Protein AF-A0A0E0MDU4-F1 (afdb_monomer)

InterPro domains:
  IPR003653 Ulp1 protease family, C-terminal catalytic domain [PF02902] (78-262)
  IPR003653 Ulp1 protease family, C-terminal catalytic domain [PS50600] (53-236)
  IPR038765 Papain-like cysteine peptidase superfamily [SSF54001] (73-260)

Secondary structure (DSSP, 8-state):
-----------------------------------PPPP-----------------------------HHHHHHHHS--HHHHHHHHHHHHHSS-HHHHTTEEE--TTHHHHHHTSTTHHHHHHHHHHH-GGG-SEEEEEEEETTEEEEEEEE-TT-GGGTTSTTS-EEEEE-SS--S-HHHHHHHHHHHHHHHHHHTT----HHHHHHSEEE----PPPSSSTHHHHHHHHHHHHHH-S--SS--GGGG--HHHHHHHHHHHHHHHHHHHHHHHHHHHHHHHHHHTS-GGGHHHHHHHHHHHHHHHHHHHT----

Organism: Oryza punctata (NCBI:txid4537)

pLDDT: mean 70.42, std 25.52, range [24.59, 97.69]

Foldseek 3Di:
DDDDDDDDDDDDDDDDPDDDDDDDDDDDDDDDDDDDDDDDDDDDDDDDDDDDDDDDDDDDDDPPPCPDPVVVQVLLQDDLVLLVVVLVVLLVPFDPVQNQQEEEDRQCLLVCCLVVVCVPVSLVVLVVRVLLRHQWYWHWYADPSAIKIKIWGNDVVLVQQPDLNHTAIEIEHLAVPDPCVVVVVSVLVVVVSNCVSNVHPDDSVSSVSHYYYYDDAHHDDHSNRSLRSSLLVSLVRPDPPPGSDCPVSHPDPVSSVVSSVVSSVSVVVVVVVVVVVVVVVVVVVVPDDPVCPPVVVVVVVVVVVVVVVVVVDDDD

Sequence (316 aa):
MPPRRRTRSSGGCCDQVTIDLVESDDECKNKRPRRTIKPAARKASQSALPSGLDALNPNRRTLRTASSNRDKKNKDKLDTEIFELYLEDLWKDIDEEKRSAYAYFDSLWFHMYTSGHNKSNVLKWIKAKKVFSRQYVFVPIVIWGHWNLLVLCNFGETDYLGTDKGPRMLLLDSLKTTNPTRLRSNIKRFIADIFKTEEREENEQFINKICLEFPEVPQQNGDECGIYVLYFIYCFLQNKALGEDFSQLFDDPEQWENFRKGVHSFQENRENEINTTVNYWFIFLVAQPEEVFEDCQEFVCHTVHAVKRKMAISPT

Mean predicted aligned error: 17.05 Å

Structure (mmCIF, N/CA/C/O backbone):
data_AF-A0A0E0MDU4-F1
#
_entry.id   AF-A0A0E0MDU4-F1
#
loop_
_atom_site.group_PDB
_atom_site.id
_atom_site.type_symbol
_atom_site.label_atom_id
_atom_site.label_alt_id
_atom_site.label_comp_id
_atom_site.label_asym_id
_atom_site.label_entity_id
_atom_site.label_seq_id
_atom_site.pdbx_PDB_ins_code
_atom_site.Cartn_x
_atom_site.Cartn_y
_atom_site.Cartn_z
_atom_site.occupancy
_atom_site.B_iso_or_equiv
_atom_site.auth_seq_id
_atom_site.auth_comp_id
_atom_site.auth_asym_id
_atom_site.auth_atom_id
_atom_site.pdbx_PDB_model_num
ATOM 1 N N . MET A 1 1 ? -66.195 -20.335 18.045 1.00 27.27 1 MET A N 1
ATOM 2 C CA . MET A 1 1 ? -65.507 -21.411 17.288 1.00 27.27 1 MET A CA 1
ATOM 3 C C . MET A 1 1 ? -64.457 -20.792 16.349 1.00 27.27 1 MET A C 1
ATOM 5 O O . MET A 1 1 ? -64.458 -19.571 16.243 1.00 27.27 1 MET A O 1
ATOM 9 N N . PRO A 1 2 ? -63.492 -21.570 15.817 1.00 40.53 2 PRO A N 1
ATOM 10 C CA . PRO A 1 2 ? -62.161 -21.093 15.380 1.00 40.53 2 PRO A CA 1
ATOM 11 C C . PRO A 1 2 ? -62.096 -20.877 13.832 1.00 40.53 2 PRO A C 1
ATOM 13 O O . PRO A 1 2 ? -63.154 -20.977 13.215 1.00 40.53 2 PRO A O 1
ATOM 16 N N . PRO A 1 3 ? -60.931 -20.633 13.165 1.00 42.88 3 PRO A N 1
ATOM 17 C CA . PRO A 1 3 ? -59.557 -20.647 13.688 1.00 42.88 3 PRO A CA 1
ATOM 18 C C . PRO A 1 3 ? -58.583 -19.522 13.263 1.00 42.88 3 PRO A C 1
ATOM 20 O O . PRO A 1 3 ? -58.656 -18.928 12.191 1.00 42.88 3 PRO A O 1
ATOM 23 N N . ARG A 1 4 ? -57.533 -19.372 14.087 1.00 33.81 4 ARG A N 1
ATOM 24 C CA . ARG A 1 4 ? -56.215 -18.841 13.691 1.00 33.81 4 ARG A CA 1
ATOM 25 C C . ARG A 1 4 ? -55.666 -19.610 12.480 1.00 33.81 4 ARG A C 1
ATOM 27 O O . ARG A 1 4 ? -55.626 -20.840 12.525 1.00 33.81 4 ARG A O 1
ATOM 34 N N . ARG A 1 5 ? -55.086 -18.920 11.493 1.00 33.78 5 ARG A N 1
ATOM 35 C CA . ARG A 1 5 ? -54.204 -19.557 10.500 1.00 33.78 5 ARG A CA 1
ATOM 36 C C . ARG A 1 5 ? -52.741 -19.389 10.922 1.00 33.78 5 ARG A C 1
ATOM 38 O O . ARG A 1 5 ? -52.210 -18.286 10.915 1.00 33.78 5 ARG A O 1
ATOM 45 N N . ARG A 1 6 ? -52.101 -20.496 11.315 1.00 29.09 6 ARG A N 1
ATOM 46 C CA . ARG A 1 6 ? -50.635 -20.607 11.392 1.00 29.09 6 ARG A CA 1
ATOM 47 C C . ARG A 1 6 ? -50.077 -20.672 9.967 1.00 29.09 6 ARG A C 1
ATOM 49 O O . ARG A 1 6 ? -50.599 -21.445 9.166 1.00 29.09 6 ARG A O 1
ATOM 56 N N . THR A 1 7 ? -48.964 -20.001 9.704 1.00 30.19 7 THR A N 1
ATOM 57 C CA . THR A 1 7 ? -47.993 -20.425 8.683 1.00 30.19 7 THR A CA 1
ATOM 58 C C . THR A 1 7 ? -46.729 -20.915 9.388 1.00 30.19 7 THR A C 1
ATOM 60 O O . THR A 1 7 ? -46.387 -20.448 10.475 1.00 30.19 7 THR A O 1
ATOM 63 N N . ARG A 1 8 ? -46.130 -21.982 8.851 1.00 28.14 8 ARG A N 1
ATOM 64 C CA . ARG A 1 8 ? -45.075 -22.765 9.513 1.00 28.14 8 ARG A CA 1
ATOM 65 C C . ARG A 1 8 ? -43.704 -22.145 9.278 1.00 28.14 8 ARG A C 1
ATOM 67 O O . ARG A 1 8 ? -43.443 -21.598 8.213 1.00 28.14 8 ARG A O 1
ATOM 74 N N . SER A 1 9 ? -42.820 -22.347 10.246 1.00 26.92 9 SER A N 1
ATOM 75 C CA . SER A 1 9 ? -41.382 -22.313 10.031 1.00 26.92 9 SER A CA 1
ATOM 76 C C . SER A 1 9 ? -40.933 -23.493 9.158 1.00 26.92 9 SER A C 1
ATOM 78 O O . SER A 1 9 ? -41.239 -24.652 9.438 1.00 26.92 9 SER A O 1
ATOM 80 N N . SER A 1 10 ? -40.162 -23.169 8.128 1.00 30.27 10 SER A N 1
ATOM 81 C CA . SER A 1 10 ? -39.199 -24.030 7.436 1.00 30.27 10 SER A CA 1
ATOM 82 C C . SER A 1 10 ? -38.221 -23.066 6.752 1.00 30.27 10 SER A C 1
ATOM 84 O O . SER A 1 10 ? -38.668 -22.229 5.978 1.00 30.27 10 SER A O 1
ATOM 86 N N . GLY A 1 11 ? -36.921 -23.032 7.029 1.00 24.59 11 GLY A N 1
ATOM 87 C CA . GLY A 1 11 ? -36.098 -24.025 7.714 1.00 24.59 11 GLY A CA 1
ATOM 88 C C . GLY A 1 11 ? -35.183 -24.711 6.709 1.00 24.59 11 GLY A C 1
ATOM 89 O O . GLY A 1 11 ? -35.489 -25.817 6.292 1.00 24.59 11 GLY A O 1
ATOM 90 N N . GLY A 1 12 ? -34.088 -24.026 6.363 1.00 24.92 12 GLY A N 1
ATOM 91 C CA . GLY A 1 12 ? -32.870 -24.594 5.781 1.00 24.92 12 GLY A CA 1
ATOM 92 C C . GLY A 1 12 ? -32.932 -25.133 4.347 1.00 24.92 12 GLY A C 1
ATOM 93 O O . GLY A 1 12 ? -33.488 -26.195 4.097 1.00 24.92 12 GLY A O 1
ATOM 94 N N . CYS A 1 13 ? -32.168 -24.502 3.456 1.00 26.86 13 CYS A N 1
ATOM 95 C CA . CYS A 1 13 ? -31.159 -25.242 2.699 1.00 26.86 13 CYS A CA 1
ATOM 96 C C . CYS A 1 13 ? -30.014 -24.288 2.333 1.00 26.86 13 CYS A C 1
ATOM 98 O O . CYS A 1 13 ? -30.156 -23.448 1.449 1.00 26.86 13 CYS A O 1
ATOM 100 N N . CYS A 1 14 ? -28.906 -24.378 3.069 1.00 29.36 14 CYS A N 1
ATOM 101 C CA . CYS A 1 14 ? -27.609 -23.953 2.551 1.00 29.36 14 CYS A CA 1
ATOM 102 C C . CYS A 1 14 ? -26.991 -25.191 1.908 1.00 29.36 14 CYS A C 1
ATOM 104 O O . CYS A 1 14 ? -26.987 -26.241 2.556 1.00 29.36 14 CYS A O 1
ATOM 106 N N . ASP A 1 15 ? -26.456 -25.072 0.695 1.00 29.58 15 ASP A N 1
ATOM 107 C CA . ASP A 1 15 ? -25.761 -26.179 0.042 1.00 29.58 15 ASP A CA 1
ATOM 108 C C . ASP A 1 15 ? -24.535 -26.594 0.867 1.00 29.58 15 ASP A C 1
ATOM 110 O O . ASP A 1 15 ? -23.513 -25.907 0.914 1.00 29.58 15 ASP A O 1
ATOM 114 N N . GLN A 1 16 ? -24.650 -27.736 1.545 1.00 28.12 16 GLN A N 1
ATOM 115 C CA . GLN A 1 16 ? -23.522 -28.416 2.163 1.00 28.12 16 GLN A CA 1
ATOM 116 C C . GLN A 1 16 ? -22.903 -29.340 1.119 1.00 28.12 16 GLN A C 1
ATOM 118 O O . GLN A 1 16 ? -23.410 -30.431 0.867 1.00 28.12 16 GLN A O 1
ATOM 123 N N . VAL A 1 17 ? -21.779 -28.923 0.538 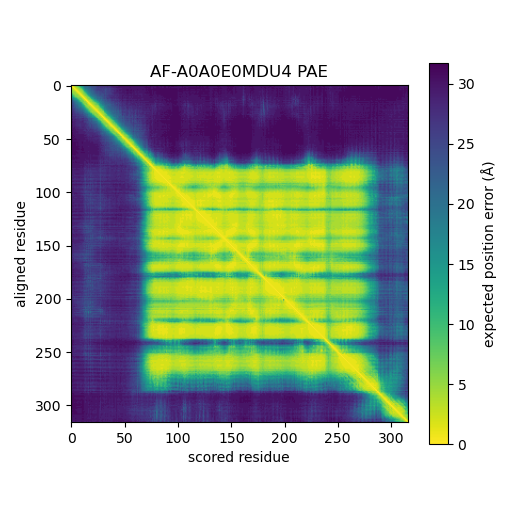1.00 29.03 17 VAL A N 1
ATOM 124 C CA . VAL A 1 17 ? -20.885 -29.862 -0.144 1.00 29.03 17 VAL A CA 1
ATOM 125 C C . VAL A 1 17 ? -20.073 -30.577 0.932 1.00 29.03 17 VAL A C 1
ATOM 127 O O . VAL A 1 17 ? -19.056 -30.071 1.405 1.00 29.03 17 VAL A O 1
ATOM 130 N N . THR A 1 18 ? -20.544 -31.752 1.342 1.00 25.91 18 THR A N 1
ATOM 131 C CA . THR A 1 18 ? -19.727 -32.726 2.072 1.00 25.91 18 THR A CA 1
ATOM 132 C C . THR A 1 18 ? -18.570 -33.168 1.182 1.00 25.91 18 THR A C 1
ATOM 134 O O . THR A 1 18 ? -18.793 -33.733 0.112 1.00 25.91 18 THR A O 1
ATOM 137 N N . ILE A 1 19 ? -17.341 -32.924 1.633 1.00 32.84 19 ILE A N 1
ATOM 138 C CA . ILE A 1 19 ? -16.146 -33.589 1.111 1.00 32.84 19 ILE A CA 1
ATOM 139 C C . ILE A 1 19 ? -15.730 -34.596 2.176 1.00 32.84 19 ILE A C 1
ATOM 141 O O . ILE A 1 19 ? -15.402 -34.207 3.298 1.00 32.84 19 ILE A O 1
ATOM 145 N N . ASP A 1 20 ? -15.798 -35.877 1.827 1.00 26.48 20 ASP A N 1
ATOM 146 C CA . ASP A 1 20 ? -15.465 -36.965 2.738 1.00 26.48 20 ASP A CA 1
ATOM 147 C C . ASP A 1 20 ? -13.981 -36.951 3.119 1.00 26.48 20 ASP A C 1
ATOM 149 O O . ASP A 1 20 ? -13.090 -36.747 2.289 1.00 26.48 20 ASP A O 1
ATOM 153 N N . LEU A 1 21 ? -13.725 -37.209 4.401 1.00 28.41 21 LEU A N 1
ATOM 154 C CA . LEU A 1 21 ? -12.394 -37.499 4.913 1.00 28.41 21 LEU A CA 1
ATOM 155 C C . LEU A 1 21 ? -11.979 -38.894 4.442 1.00 28.41 21 LEU A C 1
ATOM 157 O O . LEU A 1 21 ? -12.596 -39.887 4.823 1.00 28.41 21 LEU A O 1
ATOM 161 N N . VAL A 1 22 ? -10.893 -38.970 3.675 1.00 29.72 22 VAL A N 1
ATOM 162 C CA . VAL A 1 22 ? -10.150 -40.215 3.468 1.00 29.72 22 VAL A CA 1
ATOM 163 C C . VAL A 1 22 ? -8.743 -40.006 4.008 1.00 29.72 22 VAL A C 1
ATOM 165 O O . VAL A 1 22 ? -7.918 -39.333 3.391 1.00 29.72 22 VAL A O 1
ATOM 168 N N . GLU A 1 23 ? -8.485 -40.573 5.184 1.00 27.98 23 GLU A N 1
ATOM 169 C CA . GLU A 1 23 ? -7.125 -40.840 5.639 1.00 27.98 23 GLU A CA 1
ATOM 170 C C . GLU A 1 23 ? -6.537 -41.964 4.780 1.00 27.98 23 GLU A C 1
ATOM 172 O O . GLU A 1 23 ? -7.145 -43.022 4.614 1.00 27.98 23 GLU A O 1
ATOM 177 N N . SER A 1 24 ? -5.337 -41.746 4.251 1.00 30.00 24 SER A N 1
ATOM 178 C CA . SER A 1 24 ? -4.489 -42.819 3.739 1.00 30.00 24 SER A CA 1
ATOM 179 C C . SER A 1 24 ? -3.028 -42.425 3.924 1.00 30.00 24 SER A C 1
ATOM 181 O O . SER A 1 24 ? -2.457 -41.704 3.099 1.00 30.00 24 SER A O 1
ATOM 183 N N . ASP A 1 25 ? -2.435 -42.889 5.020 1.00 29.50 25 ASP A N 1
ATOM 184 C CA . ASP A 1 25 ? -0.986 -43.003 5.122 1.00 29.50 25 ASP A CA 1
ATOM 185 C C . ASP A 1 25 ? -0.491 -43.968 4.040 1.00 29.50 25 ASP A C 1
ATOM 187 O O . ASP A 1 25 ? -1.021 -45.070 3.918 1.00 29.50 25 ASP A O 1
ATOM 191 N N . ASP A 1 26 ? 0.556 -43.595 3.303 1.00 30.94 26 ASP A N 1
ATOM 192 C CA . ASP A 1 26 ? 1.491 -44.598 2.793 1.00 30.94 26 ASP A CA 1
ATOM 193 C C . ASP A 1 26 ? 2.869 -43.991 2.500 1.00 30.94 26 ASP A C 1
ATOM 195 O O . ASP A 1 26 ? 3.053 -43.080 1.685 1.00 30.94 26 ASP A O 1
ATOM 199 N N . GLU A 1 27 ? 3.872 -44.518 3.194 1.00 27.89 27 GLU A N 1
ATOM 200 C CA . GLU A 1 27 ? 5.272 -44.180 2.997 1.00 27.89 27 GLU A CA 1
ATOM 201 C C . GLU A 1 27 ? 5.818 -44.968 1.800 1.00 27.89 27 GLU A C 1
ATOM 203 O O . GLU A 1 27 ? 5.889 -46.195 1.856 1.00 27.89 27 GLU A O 1
ATOM 208 N N . CYS A 1 28 ? 6.342 -44.311 0.754 1.00 26.33 28 CYS A N 1
ATOM 209 C CA . CYS A 1 28 ? 7.267 -45.027 -0.126 1.00 26.33 28 CYS A CA 1
ATOM 210 C C . CYS A 1 28 ? 8.426 -44.202 -0.691 1.00 26.33 28 CYS A C 1
ATOM 212 O O . CYS A 1 28 ? 8.294 -43.109 -1.243 1.00 26.33 28 CYS A O 1
ATOM 214 N N . LYS A 1 29 ? 9.612 -44.794 -0.545 1.00 27.31 29 LYS A N 1
ATOM 215 C CA . LYS A 1 29 ? 10.903 -44.273 -0.984 1.00 27.31 29 LYS A CA 1
ATOM 216 C C . LYS A 1 29 ? 11.160 -44.629 -2.461 1.00 27.31 29 LYS A C 1
ATOM 218 O O . LYS A 1 29 ? 10.665 -45.624 -2.970 1.00 27.31 29 LYS A O 1
ATOM 223 N N . ASN A 1 30 ? 12.153 -43.937 -3.030 1.00 26.70 30 ASN A N 1
ATOM 224 C CA . ASN A 1 30 ? 13.108 -44.414 -4.049 1.00 26.70 30 ASN A CA 1
ATOM 225 C C . ASN A 1 30 ? 12.860 -44.251 -5.576 1.00 26.70 30 ASN A C 1
ATOM 227 O O . ASN A 1 30 ? 12.028 -44.899 -6.193 1.00 26.70 30 ASN A O 1
ATOM 231 N N . LYS A 1 31 ? 13.883 -43.606 -6.173 1.00 28.27 31 LYS A N 1
ATOM 232 C CA . LYS A 1 31 ? 14.600 -43.943 -7.432 1.00 28.27 31 LYS A CA 1
ATOM 233 C C . LYS A 1 31 ? 14.016 -43.494 -8.787 1.00 28.27 31 LYS A C 1
ATOM 235 O O . LYS A 1 31 ? 13.221 -44.162 -9.434 1.00 28.27 31 LYS A O 1
ATOM 240 N N . ARG A 1 32 ? 14.631 -42.418 -9.305 1.00 31.75 32 ARG A N 1
ATOM 241 C CA . ARG A 1 32 ? 14.625 -41.994 -10.720 1.00 31.75 32 ARG A CA 1
ATOM 242 C C . ARG A 1 32 ? 15.215 -43.080 -11.649 1.00 31.75 32 ARG A C 1
ATOM 244 O O . ARG A 1 32 ? 16.316 -43.554 -11.358 1.00 31.75 32 ARG A O 1
ATOM 251 N N . PRO A 1 33 ? 14.624 -43.365 -12.825 1.00 28.91 33 PRO A N 1
ATOM 252 C CA . PRO A 1 33 ? 15.291 -44.113 -13.892 1.00 28.91 33 PRO A CA 1
ATOM 253 C C . PRO A 1 33 ? 16.210 -43.202 -14.724 1.00 28.91 33 PRO A C 1
ATOM 255 O O . PRO A 1 33 ? 15.761 -42.263 -15.381 1.00 28.91 33 PRO A O 1
ATOM 258 N N . ARG A 1 34 ? 17.513 -43.498 -14.743 1.00 26.61 34 ARG A N 1
ATOM 259 C CA . ARG A 1 34 ? 18.505 -42.839 -15.612 1.00 26.61 34 ARG A CA 1
ATOM 260 C C . ARG A 1 34 ? 18.526 -43.545 -16.974 1.00 26.61 34 ARG A C 1
ATOM 262 O O . ARG A 1 34 ? 19.013 -44.669 -17.058 1.00 26.61 34 ARG A O 1
ATOM 269 N N . ARG A 1 35 ? 18.026 -42.912 -18.044 1.00 27.72 35 ARG A N 1
ATOM 270 C CA . ARG A 1 35 ? 18.176 -43.445 -19.414 1.00 27.72 35 ARG A CA 1
ATOM 271 C C . ARG A 1 35 ? 19.596 -43.195 -19.930 1.00 27.72 35 ARG A C 1
ATOM 273 O O . ARG A 1 35 ? 20.007 -42.054 -20.111 1.00 27.72 35 ARG A O 1
ATOM 280 N N . THR A 1 36 ? 20.327 -44.277 -20.174 1.00 27.67 36 THR A N 1
ATOM 281 C CA . THR A 1 36 ? 21.697 -44.263 -20.701 1.00 27.67 36 THR A CA 1
ATOM 282 C C . THR A 1 36 ? 21.668 -44.441 -22.217 1.00 27.67 36 THR A C 1
ATOM 284 O O . THR A 1 36 ? 21.227 -45.482 -22.697 1.00 27.67 36 THR A O 1
ATOM 287 N N . ILE A 1 37 ? 22.171 -43.463 -22.973 1.00 34.84 37 ILE A N 1
ATOM 288 C CA . ILE A 1 37 ? 22.399 -43.590 -24.420 1.00 34.84 37 ILE A CA 1
ATOM 289 C C . ILE A 1 37 ? 23.883 -43.913 -24.637 1.00 34.84 37 ILE A C 1
ATOM 291 O O . ILE A 1 37 ? 24.751 -43.171 -24.181 1.00 34.84 37 ILE A O 1
ATOM 295 N N . LYS A 1 38 ? 24.179 -45.035 -25.305 1.00 32.59 38 LYS A N 1
ATOM 296 C CA . LYS A 1 38 ? 25.538 -45.397 -25.746 1.00 32.59 38 LYS A CA 1
ATOM 297 C C . LYS A 1 38 ? 25.813 -44.806 -27.141 1.00 32.59 38 LYS A C 1
ATOM 299 O O . LYS A 1 38 ? 24.889 -44.783 -27.954 1.00 32.59 38 LYS A O 1
ATOM 304 N N . PRO A 1 39 ? 27.048 -44.375 -27.453 1.00 30.20 39 PRO A N 1
ATOM 305 C CA . PRO A 1 39 ? 27.397 -43.871 -28.779 1.00 30.20 39 PRO A CA 1
ATOM 306 C C . PRO A 1 39 ? 27.649 -45.012 -29.780 1.00 30.20 39 PRO A C 1
ATOM 308 O O . PRO A 1 39 ? 28.200 -46.053 -29.418 1.00 30.20 39 PRO A O 1
ATOM 311 N N . ALA A 1 40 ? 27.297 -44.786 -31.048 1.00 30.12 40 ALA A N 1
ATOM 312 C CA . ALA A 1 40 ? 27.653 -45.640 -32.184 1.00 30.12 40 ALA A CA 1
ATOM 313 C C . ALA A 1 40 ? 28.690 -44.944 -33.091 1.00 30.12 40 ALA A C 1
ATOM 315 O O . ALA A 1 40 ? 28.861 -43.727 -33.039 1.00 30.12 40 ALA A O 1
ATOM 316 N N . ALA A 1 41 ? 29.443 -45.735 -33.859 1.00 29.80 41 ALA A N 1
ATOM 317 C CA . ALA A 1 41 ? 30.773 -45.359 -34.338 1.00 29.80 41 ALA A CA 1
ATOM 318 C C . ALA A 1 41 ? 30.838 -44.567 -35.663 1.00 29.80 41 ALA A C 1
ATOM 320 O O . ALA A 1 41 ? 29.913 -44.536 -36.470 1.00 29.80 41 ALA A O 1
ATOM 321 N N . ARG A 1 42 ? 32.019 -43.969 -35.879 1.00 28.64 42 ARG A N 1
ATOM 322 C CA . ARG A 1 42 ? 32.448 -43.205 -37.065 1.00 28.64 42 ARG A CA 1
ATOM 323 C C . ARG A 1 42 ? 32.367 -44.026 -38.364 1.00 28.64 42 ARG A C 1
ATOM 325 O O . ARG A 1 42 ? 32.797 -45.176 -38.394 1.00 28.64 42 ARG A O 1
ATOM 332 N N . LYS A 1 43 ? 32.048 -43.350 -39.470 1.00 28.80 43 LYS A N 1
ATOM 333 C CA . LYS A 1 43 ? 32.705 -43.561 -40.775 1.00 28.80 43 LYS A CA 1
ATOM 334 C C . LYS A 1 43 ? 33.148 -42.206 -41.326 1.00 28.80 43 LYS A C 1
ATOM 336 O O . LYS A 1 43 ? 32.540 -41.189 -41.007 1.00 28.80 43 LYS A O 1
ATOM 341 N N . ALA A 1 44 ? 34.236 -42.200 -42.089 1.00 27.45 44 ALA A N 1
ATOM 342 C CA . ALA A 1 44 ? 34.870 -41.000 -42.624 1.00 27.45 44 ALA A CA 1
ATOM 343 C C . ALA A 1 44 ? 35.003 -41.095 -44.148 1.00 27.45 44 ALA A C 1
ATOM 345 O O . ALA A 1 44 ? 35.164 -42.191 -44.682 1.00 27.45 44 ALA A O 1
ATOM 346 N N . SER A 1 45 ? 35.022 -39.944 -44.815 1.00 31.80 45 SER A N 1
ATOM 347 C CA . SER A 1 45 ? 35.500 -39.790 -46.190 1.00 31.80 45 SER A CA 1
ATOM 348 C C . SER A 1 45 ? 36.076 -38.382 -46.375 1.00 31.80 45 SER A C 1
ATOM 350 O O . SER A 1 45 ? 35.546 -37.416 -45.832 1.00 31.80 45 SER A O 1
ATOM 352 N N . GLN A 1 46 ? 37.195 -38.302 -47.095 1.00 31.48 46 GLN A N 1
ATOM 353 C CA . GLN A 1 46 ? 37.898 -37.068 -47.488 1.00 31.48 46 GLN A CA 1
ATOM 354 C C . GLN A 1 46 ? 37.079 -36.342 -48.589 1.00 31.48 46 GLN A C 1
ATOM 356 O O . GLN A 1 46 ? 36.126 -36.923 -49.098 1.00 31.48 46 GLN A O 1
ATOM 361 N N . SER A 1 47 ? 37.345 -35.116 -49.044 1.00 29.19 47 SER A N 1
ATOM 362 C CA . SER A 1 47 ? 38.454 -34.153 -48.876 1.00 29.19 47 SER A CA 1
ATOM 363 C C . SER A 1 47 ? 37.849 -32.717 -48.768 1.00 29.19 47 SER A C 1
ATOM 365 O O . SER A 1 47 ? 36.648 -32.607 -48.542 1.00 29.19 47 SER A O 1
ATOM 367 N N . ALA A 1 48 ? 38.530 -31.563 -48.837 1.00 29.19 48 ALA A N 1
ATOM 368 C CA . ALA A 1 48 ? 39.918 -31.192 -49.147 1.00 29.19 48 ALA A CA 1
ATOM 369 C C . ALA A 1 48 ? 40.304 -29.866 -48.432 1.00 29.19 48 ALA A C 1
ATOM 371 O O . ALA A 1 48 ? 39.560 -29.362 -47.595 1.00 29.19 48 ALA A O 1
ATOM 372 N N . LEU A 1 49 ? 41.443 -29.279 -48.817 1.00 31.80 49 LEU A N 1
ATOM 373 C CA . LEU A 1 49 ? 41.829 -27.876 -48.599 1.00 31.80 49 LEU A CA 1
ATOM 374 C C . LEU A 1 49 ? 42.348 -27.300 -49.928 1.00 31.80 49 LEU A C 1
ATOM 376 O O . LEU A 1 49 ? 42.816 -28.063 -50.777 1.00 31.80 49 LEU A O 1
ATOM 380 N N . PRO A 1 50 ? 42.369 -25.968 -50.071 1.00 36.00 50 PRO A N 1
ATOM 381 C CA . PRO A 1 50 ? 43.625 -25.335 -50.463 1.00 36.00 50 PRO A CA 1
ATOM 382 C C . PRO A 1 50 ? 44.084 -24.257 -49.472 1.00 36.00 50 PRO A C 1
ATOM 384 O O . PRO A 1 50 ? 43.293 -23.627 -48.774 1.00 36.00 50 PRO A O 1
ATOM 387 N N . SER A 1 51 ? 45.404 -24.084 -49.425 1.00 29.83 51 SER A N 1
ATOM 388 C CA . SER A 1 51 ? 46.105 -23.056 -48.652 1.00 29.83 51 SER A CA 1
ATOM 389 C C . SER A 1 51 ? 45.938 -21.667 -49.280 1.00 29.83 51 SER A C 1
ATOM 391 O O . SER A 1 51 ? 45.802 -21.551 -50.497 1.00 29.83 51 SER A O 1
ATOM 393 N N . GLY A 1 52 ? 46.014 -20.623 -48.456 1.00 28.52 52 GLY A N 1
ATOM 394 C CA . GLY A 1 52 ? 45.972 -19.225 -48.880 1.00 28.52 52 GLY A CA 1
ATOM 395 C C . GLY A 1 52 ? 46.262 -18.298 -47.704 1.00 28.52 52 GLY A C 1
ATOM 396 O O . GLY A 1 52 ? 45.341 -17.827 -47.043 1.00 28.52 52 GLY A O 1
ATOM 397 N N . LEU A 1 53 ? 47.547 -18.085 -47.410 1.00 30.80 53 LEU A N 1
ATOM 398 C CA . LEU A 1 53 ? 47.988 -17.020 -46.510 1.00 30.80 53 LEU A CA 1
ATOM 399 C C . LEU A 1 53 ? 47.799 -15.680 -47.221 1.00 30.80 53 LEU A C 1
ATOM 401 O O . LEU A 1 53 ? 48.469 -15.443 -48.220 1.00 30.80 53 LEU A O 1
ATOM 405 N N . ASP A 1 54 ? 46.964 -14.803 -46.671 1.00 32.62 54 ASP A N 1
ATOM 406 C CA . ASP A 1 54 ? 47.037 -13.374 -46.968 1.00 32.62 54 ASP A CA 1
ATOM 407 C C . ASP A 1 54 ? 46.716 -12.535 -45.728 1.00 32.62 54 ASP A C 1
ATOM 409 O O . ASP A 1 54 ? 45.994 -12.961 -44.819 1.00 32.62 54 ASP A O 1
ATOM 413 N N . ALA A 1 55 ? 47.353 -11.371 -45.642 1.00 33.25 55 ALA A N 1
ATOM 414 C CA . ALA A 1 55 ? 47.592 -10.688 -44.378 1.00 33.25 55 ALA A CA 1
ATOM 415 C C . ALA A 1 55 ? 46.549 -9.608 -44.018 1.00 33.25 55 ALA A C 1
ATOM 417 O O . ALA A 1 55 ? 46.077 -8.853 -44.859 1.00 33.25 55 ALA A O 1
ATOM 418 N N . LEU A 1 56 ? 46.300 -9.484 -42.707 1.00 35.31 56 LEU A N 1
ATOM 419 C CA . LEU A 1 56 ? 46.049 -8.229 -41.976 1.00 35.31 56 LEU A CA 1
ATOM 420 C C . LEU A 1 56 ? 45.074 -7.191 -42.585 1.00 35.31 56 LEU A C 1
ATOM 422 O O . LEU A 1 56 ? 45.508 -6.236 -43.225 1.00 35.31 56 LEU A O 1
ATOM 426 N N . ASN A 1 57 ? 43.793 -7.226 -42.182 1.00 31.95 57 ASN A N 1
ATOM 427 C CA . ASN A 1 57 ? 43.024 -5.981 -41.978 1.00 31.95 57 ASN A CA 1
ATOM 428 C C . ASN A 1 57 ? 41.815 -6.140 -41.017 1.00 31.95 57 ASN A C 1
ATOM 430 O O . ASN A 1 57 ? 40.734 -6.545 -41.449 1.00 31.95 57 ASN A O 1
ATOM 434 N N . PRO A 1 58 ? 41.942 -5.812 -39.715 1.00 35.56 58 PRO A N 1
ATOM 435 C CA . PRO A 1 58 ? 40.854 -5.938 -38.748 1.00 35.56 58 PRO A CA 1
ATOM 436 C C . PRO A 1 58 ? 40.168 -4.591 -38.444 1.00 35.56 58 PRO A C 1
ATOM 438 O O . PRO A 1 58 ? 40.095 -4.201 -37.283 1.00 35.56 58 PRO A O 1
ATOM 441 N N . ASN A 1 59 ? 39.654 -3.860 -39.445 1.00 39.06 59 ASN A N 1
ATOM 442 C CA . ASN A 1 59 ? 38.938 -2.601 -39.170 1.00 39.06 59 ASN A CA 1
ATOM 443 C C . ASN A 1 59 ? 37.786 -2.252 -40.136 1.00 39.06 59 ASN A C 1
ATOM 445 O O . ASN A 1 59 ? 37.831 -1.270 -40.875 1.00 39.06 59 ASN A O 1
ATOM 449 N N . ARG A 1 60 ? 36.692 -3.030 -40.078 1.00 37.59 60 ARG A N 1
ATOM 450 C CA . ARG A 1 60 ? 35.331 -2.540 -40.395 1.00 37.59 60 ARG A CA 1
ATOM 451 C C . ARG A 1 60 ? 34.231 -3.474 -39.868 1.00 37.59 60 ARG A C 1
ATOM 453 O O . ARG A 1 60 ? 33.574 -4.186 -40.621 1.00 37.59 60 ARG A O 1
ATOM 460 N N . ARG A 1 61 ? 33.983 -3.441 -38.555 1.00 34.78 61 ARG A N 1
ATOM 461 C CA . ARG A 1 61 ? 32.672 -3.829 -38.009 1.00 34.78 61 ARG A CA 1
ATOM 462 C C . ARG A 1 61 ? 31.879 -2.559 -37.752 1.00 34.78 61 ARG A C 1
ATOM 464 O O . ARG A 1 61 ? 32.175 -1.812 -36.828 1.00 34.78 61 ARG A O 1
ATOM 471 N N . THR A 1 62 ? 30.892 -2.310 -38.602 1.00 37.12 62 THR A N 1
ATOM 472 C CA . THR A 1 62 ? 29.855 -1.313 -38.344 1.00 37.12 62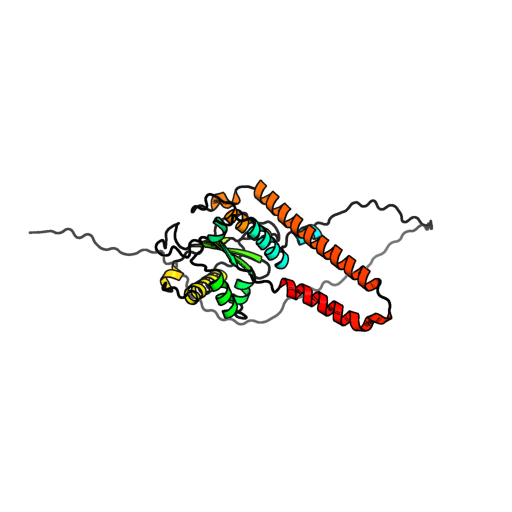 THR A CA 1
ATOM 473 C C . THR A 1 62 ? 29.169 -1.651 -37.022 1.00 37.12 62 THR A C 1
ATOM 475 O O . THR A 1 62 ? 28.663 -2.763 -36.860 1.00 37.12 62 THR A O 1
ATOM 478 N N . LEU A 1 63 ? 29.140 -0.704 -36.077 1.00 33.28 63 LEU A N 1
ATOM 479 C CA . LEU A 1 63 ? 28.307 -0.833 -34.883 1.00 33.28 63 LEU A CA 1
ATOM 480 C C . LEU A 1 63 ? 26.838 -0.813 -35.317 1.00 33.28 63 LEU A C 1
ATOM 482 O O . LEU A 1 63 ? 26.217 0.237 -35.448 1.00 33.28 63 LEU A O 1
ATOM 486 N N . ARG A 1 64 ? 26.271 -1.999 -35.531 1.00 38.06 64 ARG A N 1
ATOM 487 C CA . ARG A 1 64 ? 24.847 -2.221 -35.299 1.00 38.06 64 ARG A CA 1
ATOM 488 C C . ARG A 1 64 ? 24.712 -2.565 -33.827 1.00 38.06 64 ARG A C 1
ATOM 490 O O . ARG A 1 64 ? 25.023 -3.686 -33.429 1.00 38.06 64 ARG A O 1
ATOM 497 N N . THR A 1 65 ? 24.293 -1.589 -33.030 1.00 38.22 65 THR A N 1
ATOM 498 C CA . THR A 1 65 ? 23.970 -1.756 -31.612 1.00 38.22 65 THR A CA 1
ATOM 499 C C . THR A 1 65 ? 22.761 -2.679 -31.492 1.00 38.22 65 THR A C 1
ATOM 501 O O . THR A 1 65 ? 21.611 -2.248 -31.454 1.00 38.22 65 THR A O 1
ATOM 504 N N . ALA A 1 66 ? 23.020 -3.984 -31.467 1.00 36.78 66 ALA A N 1
ATOM 505 C CA . ALA A 1 66 ? 22.044 -4.978 -31.066 1.00 36.78 66 ALA A CA 1
ATOM 506 C C . ALA A 1 66 ? 21.858 -4.877 -29.544 1.00 36.78 66 ALA A C 1
ATOM 508 O O . ALA A 1 66 ? 22.396 -5.694 -28.802 1.00 36.78 66 ALA A O 1
ATOM 509 N N . SER A 1 67 ? 21.122 -3.849 -29.097 1.00 42.16 67 SER A N 1
ATOM 510 C CA . SER A 1 67 ? 20.539 -3.809 -27.751 1.00 42.16 67 SER A CA 1
ATOM 511 C C . SER A 1 67 ? 19.791 -5.122 -27.566 1.00 42.16 67 SER A C 1
ATOM 513 O O . SER A 1 67 ? 18.867 -5.431 -28.327 1.00 42.16 67 SER A O 1
ATOM 515 N N . SER A 1 68 ? 20.284 -5.970 -26.667 1.00 44.66 68 SER A N 1
ATOM 516 C CA . SER A 1 68 ? 19.842 -7.351 -26.639 1.00 44.66 68 SER A CA 1
ATOM 517 C C . SER A 1 68 ? 18.507 -7.440 -25.908 1.00 44.66 68 SER A C 1
ATOM 519 O O . SER A 1 68 ? 18.242 -6.713 -24.950 1.00 44.66 68 SER A O 1
ATOM 521 N N . ASN A 1 69 ? 17.668 -8.403 -26.292 1.00 47.03 69 ASN A N 1
ATOM 522 C CA . ASN A 1 69 ? 16.428 -8.675 -25.558 1.00 47.03 69 ASN A CA 1
ATOM 523 C C . ASN A 1 69 ? 16.678 -9.100 -24.091 1.00 47.03 69 ASN A C 1
ATOM 525 O O . ASN A 1 69 ? 15.725 -9.196 -23.326 1.00 47.03 69 ASN A O 1
ATOM 529 N N . ARG A 1 70 ? 17.934 -9.359 -23.687 1.00 40.72 70 ARG A N 1
ATOM 530 C CA . ARG A 1 70 ? 18.311 -9.615 -22.288 1.00 40.72 70 ARG A CA 1
ATOM 531 C C . ARG A 1 70 ? 18.462 -8.324 -21.485 1.00 40.72 70 ARG A C 1
ATOM 533 O O . ARG A 1 70 ? 18.076 -8.309 -20.325 1.00 40.72 70 ARG A O 1
ATOM 540 N N . ASP A 1 71 ? 18.959 -7.256 -22.106 1.00 49.69 71 ASP A N 1
ATOM 541 C CA . ASP A 1 71 ? 19.155 -5.961 -21.441 1.00 49.69 71 ASP A CA 1
ATOM 542 C C . ASP A 1 71 ? 17.798 -5.317 -21.124 1.00 49.69 71 ASP A C 1
ATOM 544 O O . ASP A 1 71 ? 17.578 -4.845 -20.013 1.00 49.69 71 ASP A O 1
ATOM 548 N N . LYS A 1 72 ? 16.841 -5.415 -22.061 1.00 50.91 72 LYS A N 1
ATOM 549 C CA . LYS A 1 72 ? 15.436 -5.030 -21.829 1.00 50.91 72 LYS A CA 1
ATOM 550 C C . LYS A 1 72 ? 14.816 -5.805 -20.665 1.00 50.91 72 LYS A C 1
ATOM 552 O O . LYS A 1 72 ? 14.324 -5.195 -19.725 1.00 50.91 72 LYS A O 1
ATOM 557 N N . LYS A 1 73 ? 14.952 -7.137 -20.680 1.00 52.34 73 LYS A N 1
ATOM 558 C CA . LYS A 1 73 ? 14.385 -8.017 -19.650 1.00 52.34 73 LYS A CA 1
ATOM 559 C C . LYS A 1 73 ? 14.892 -7.711 -18.228 1.00 52.34 73 LYS A C 1
ATOM 561 O O . LYS A 1 73 ? 14.181 -7.970 -17.263 1.00 52.34 73 LYS A O 1
ATOM 566 N N . ASN A 1 74 ? 16.102 -7.165 -18.087 1.00 60.22 74 ASN A N 1
ATOM 567 C CA . ASN A 1 74 ? 16.609 -6.728 -16.786 1.00 60.22 74 ASN A CA 1
ATOM 568 C C . ASN A 1 74 ? 16.024 -5.377 -16.340 1.00 60.22 74 ASN A C 1
ATOM 570 O O . ASN A 1 74 ? 15.766 -5.229 -15.152 1.00 60.22 74 ASN A O 1
ATOM 574 N N . LYS A 1 75 ? 15.778 -4.422 -17.254 1.00 65.38 75 LYS A N 1
ATOM 575 C CA . LYS A 1 75 ? 15.145 -3.129 -16.916 1.00 65.38 75 LYS A CA 1
ATOM 576 C C . LYS A 1 75 ? 13.696 -3.295 -16.455 1.00 65.38 75 LYS A C 1
ATOM 578 O O . LYS A 1 75 ? 13.267 -2.601 -15.540 1.00 65.38 75 LYS A O 1
ATOM 583 N N . ASP A 1 76 ? 12.976 -4.244 -17.045 1.00 76.25 76 ASP A N 1
ATOM 584 C CA . ASP A 1 76 ? 11.598 -4.582 -16.675 1.00 76.25 76 ASP A CA 1
ATOM 585 C C . ASP A 1 76 ? 11.482 -5.010 -15.196 1.00 76.25 76 ASP A C 1
ATOM 587 O O . ASP A 1 76 ? 10.503 -4.689 -14.523 1.00 76.25 76 ASP A O 1
ATOM 591 N N . LYS A 1 77 ? 12.500 -5.693 -14.652 1.00 85.12 77 LYS A N 1
ATOM 592 C CA . LYS A 1 77 ? 12.513 -6.124 -13.252 1.00 85.12 77 LYS A CA 1
ATOM 593 C C . LYS A 1 77 ? 13.035 -5.021 -12.331 1.00 85.12 77 LYS A C 1
ATOM 595 O O . LYS A 1 77 ? 14.238 -4.791 -12.233 1.00 85.12 77 LYS A O 1
ATOM 600 N N . LEU A 1 78 ? 12.128 -4.412 -11.574 1.00 84.56 78 LEU A N 1
ATOM 601 C CA . LEU A 1 78 ? 12.481 -3.363 -10.624 1.00 84.56 78 LEU A CA 1
ATOM 602 C C . LEU A 1 78 ? 13.155 -3.919 -9.354 1.00 84.56 78 LEU A C 1
ATOM 604 O O . LEU A 1 78 ? 12.641 -4.840 -8.711 1.00 84.56 78 LEU A O 1
ATOM 608 N N . ASP A 1 79 ? 14.300 -3.333 -8.998 1.00 86.19 79 ASP A N 1
ATOM 609 C CA . ASP A 1 79 ? 14.963 -3.536 -7.707 1.00 86.19 79 ASP A CA 1
ATOM 610 C C . ASP A 1 79 ? 14.282 -2.711 -6.601 1.00 86.19 79 ASP A C 1
ATOM 612 O O . ASP A 1 79 ? 13.693 -1.663 -6.873 1.00 86.19 79 ASP A O 1
ATOM 616 N N . THR A 1 80 ? 14.372 -3.170 -5.350 1.00 89.12 80 THR A N 1
ATOM 617 C CA . THR A 1 80 ? 13.797 -2.480 -4.188 1.00 89.12 80 THR A CA 1
ATOM 618 C C . THR A 1 80 ? 14.358 -1.069 -3.992 1.00 89.12 80 THR A C 1
ATOM 620 O O . THR A 1 80 ? 13.580 -0.169 -3.700 1.00 89.12 80 THR A O 1
ATOM 623 N N . GLU A 1 81 ? 15.658 -0.833 -4.196 1.00 89.12 81 GLU A N 1
ATOM 624 C CA . GLU A 1 81 ? 16.251 0.506 -4.038 1.00 89.12 81 GLU A CA 1
ATOM 625 C C . GLU A 1 81 ? 15.659 1.500 -5.050 1.00 89.12 81 GLU A C 1
ATOM 627 O O . GLU A 1 81 ? 15.266 2.609 -4.691 1.00 89.12 81 GLU A O 1
ATOM 632 N N . ILE A 1 82 ? 15.503 1.078 -6.309 1.00 91.00 82 ILE A N 1
ATOM 633 C CA . ILE A 1 82 ? 14.871 1.902 -7.348 1.00 91.00 82 ILE A CA 1
ATOM 634 C C . ILE A 1 82 ? 13.375 2.098 -7.073 1.00 91.00 82 ILE A C 1
ATOM 636 O O . ILE A 1 82 ? 12.866 3.197 -7.291 1.00 91.00 82 ILE A O 1
ATOM 640 N N . PHE A 1 83 ? 12.675 1.064 -6.592 1.00 94.06 83 PHE A N 1
ATOM 641 C CA . PHE A 1 83 ? 11.262 1.162 -6.224 1.00 94.06 83 PHE A CA 1
ATOM 642 C C . PHE A 1 83 ? 11.036 2.233 -5.150 1.00 94.06 83 PHE A C 1
ATOM 644 O O . PHE A 1 83 ? 10.205 3.115 -5.356 1.00 94.06 83 PHE A O 1
ATOM 651 N N . GLU A 1 84 ? 11.787 2.198 -4.043 1.00 94.19 84 GLU A N 1
ATOM 652 C CA . GLU A 1 84 ? 11.641 3.187 -2.965 1.00 94.19 84 GLU A CA 1
ATOM 653 C C . GLU A 1 84 ? 12.009 4.597 -3.453 1.00 94.19 84 GLU A C 1
ATOM 655 O O . GLU A 1 84 ? 11.248 5.535 -3.234 1.00 94.19 84 GLU A O 1
ATOM 660 N N . LEU A 1 85 ? 13.109 4.752 -4.203 1.00 93.56 85 LEU A N 1
ATOM 661 C CA . LEU A 1 85 ? 13.523 6.054 -4.745 1.00 93.56 85 LEU A CA 1
ATOM 662 C C . LEU A 1 85 ? 12.496 6.664 -5.712 1.00 93.56 85 LEU A C 1
ATOM 664 O O . LEU A 1 85 ? 12.334 7.884 -5.729 1.00 93.56 85 LEU A O 1
ATOM 668 N N . TYR A 1 86 ? 11.816 5.846 -6.523 1.00 95.06 86 TYR A N 1
ATOM 669 C CA . TYR A 1 86 ? 10.755 6.326 -7.413 1.00 95.06 86 TYR A CA 1
ATOM 670 C C . TYR A 1 86 ? 9.457 6.606 -6.645 1.00 95.06 86 TYR A C 1
ATOM 672 O O . TYR A 1 86 ? 8.777 7.591 -6.925 1.00 95.06 86 TYR A O 1
ATOM 680 N N . LEU A 1 87 ? 9.125 5.791 -5.638 1.00 95.12 87 LEU A N 1
ATOM 681 C CA . LEU A 1 87 ? 7.978 6.025 -4.758 1.00 95.12 87 LEU A CA 1
ATOM 682 C C . LEU A 1 87 ? 8.135 7.323 -3.949 1.00 95.12 87 LEU A C 1
ATOM 684 O O . LEU A 1 87 ? 7.172 8.075 -3.813 1.00 95.12 87 LEU A O 1
ATOM 688 N N . GLU A 1 88 ? 9.342 7.632 -3.470 1.00 93.50 88 GLU A N 1
ATOM 689 C CA . GLU A 1 88 ? 9.664 8.928 -2.867 1.00 93.50 88 GLU A CA 1
ATOM 690 C C . GLU A 1 88 ? 9.472 10.093 -3.842 1.00 93.50 88 GLU A C 1
ATOM 692 O O . GLU A 1 88 ? 9.036 11.163 -3.420 1.00 93.50 88 GLU A O 1
ATOM 697 N N . ASP A 1 89 ? 9.798 9.909 -5.123 1.00 93.12 89 ASP A N 1
ATOM 698 C CA . ASP A 1 89 ? 9.619 10.928 -6.161 1.00 93.12 89 ASP A CA 1
ATOM 699 C C . ASP A 1 89 ? 8.135 11.203 -6.418 1.00 93.12 89 ASP A C 1
ATOM 701 O O . ASP A 1 89 ? 7.685 12.335 -6.245 1.00 93.12 89 ASP A O 1
ATOM 705 N N . LEU A 1 90 ? 7.346 10.145 -6.644 1.00 92.56 90 LEU A N 1
ATOM 706 C CA . LEU A 1 90 ? 5.882 10.223 -6.720 1.00 92.56 90 LEU A CA 1
ATOM 707 C C . LEU A 1 90 ? 5.263 10.899 -5.490 1.00 92.56 90 LEU A C 1
ATOM 709 O O . LEU A 1 90 ? 4.232 11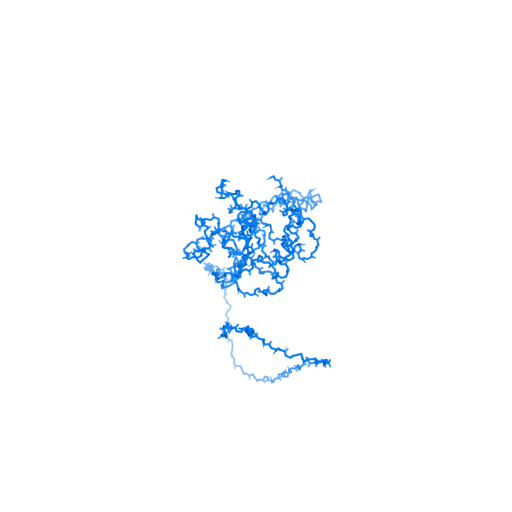.559 -5.600 1.00 92.56 90 LEU A O 1
ATOM 713 N N . TRP A 1 91 ? 5.877 10.746 -4.313 1.00 92.19 91 TRP A N 1
ATOM 714 C CA . TRP A 1 91 ? 5.390 11.347 -3.075 1.00 92.19 91 TRP A CA 1
ATOM 715 C C . TRP A 1 91 ? 5.689 12.849 -2.941 1.00 92.19 91 TRP A C 1
ATOM 717 O O . TRP A 1 91 ? 5.030 13.535 -2.152 1.00 92.19 91 TRP A O 1
ATOM 727 N N . LYS A 1 92 ? 6.676 13.379 -3.675 1.00 91.00 92 LYS A N 1
ATOM 728 C CA . LYS A 1 92 ? 6.986 14.823 -3.721 1.00 91.00 92 LYS A CA 1
ATOM 729 C C . LYS A 1 92 ? 5.979 15.587 -4.577 1.00 91.00 92 LYS A C 1
ATOM 731 O O . LYS A 1 92 ? 5.649 16.712 -4.222 1.00 91.00 92 LYS A O 1
ATOM 736 N N . ASP A 1 93 ? 5.456 14.950 -5.621 1.00 88.44 93 ASP A N 1
ATOM 737 C CA . ASP A 1 93 ? 4.510 15.547 -6.575 1.00 88.44 93 ASP A CA 1
ATOM 738 C C . ASP A 1 93 ? 3.060 15.642 -6.048 1.00 88.44 93 ASP A C 1
ATOM 740 O O . ASP A 1 93 ? 2.182 16.178 -6.725 1.00 88.44 93 ASP A O 1
ATOM 744 N N . ILE A 1 94 ? 2.777 15.130 -4.844 1.00 88.00 94 ILE A N 1
ATOM 745 C CA . ILE A 1 94 ? 1.444 15.200 -4.226 1.00 88.00 94 ILE A CA 1
ATOM 746 C C . ILE A 1 94 ? 1.209 16.595 -3.633 1.00 88.00 94 ILE A C 1
ATOM 748 O O . ILE A 1 94 ? 1.946 17.013 -2.738 1.00 88.00 94 ILE A O 1
ATOM 752 N N . ASP A 1 95 ? 0.109 17.246 -4.034 1.00 86.69 95 ASP A N 1
ATOM 753 C CA . ASP A 1 95 ? -0.394 18.480 -3.412 1.00 86.69 95 ASP A CA 1
ATOM 754 C C . ASP A 1 95 ? -0.392 18.374 -1.874 1.00 86.69 95 ASP A C 1
ATOM 756 O O . ASP A 1 95 ? -0.985 17.450 -1.305 1.00 86.69 95 ASP A O 1
ATOM 760 N N . GLU A 1 96 ? 0.222 19.338 -1.183 1.00 84.06 96 GLU A N 1
ATOM 761 C CA . GLU A 1 96 ? 0.440 19.274 0.272 1.00 84.06 96 GLU A CA 1
ATOM 762 C C . GLU A 1 96 ? -0.869 19.123 1.074 1.00 84.06 96 GLU A C 1
ATOM 764 O O . GLU A 1 96 ? -0.925 18.361 2.042 1.00 84.06 96 GLU A O 1
ATOM 769 N N . GLU A 1 97 ? -1.955 19.749 0.609 1.00 83.06 97 GLU A N 1
ATOM 770 C CA . GLU A 1 97 ? -3.303 19.602 1.174 1.00 83.06 97 GLU A CA 1
ATOM 771 C C . GLU A 1 97 ? -3.788 18.140 1.135 1.00 83.06 97 GLU A C 1
ATOM 773 O O . GLU A 1 97 ? -4.260 17.593 2.139 1.00 83.06 97 GLU A O 1
ATOM 778 N N . LYS A 1 98 ? -3.612 17.472 -0.014 1.00 85.06 98 LYS A N 1
ATOM 779 C CA . LYS A 1 98 ? -4.048 16.087 -0.250 1.00 85.06 98 LYS A CA 1
ATOM 780 C C . LYS A 1 98 ? -3.122 15.066 0.396 1.00 85.06 98 LYS A C 1
ATOM 782 O O . LYS A 1 98 ? -3.588 14.012 0.818 1.00 85.06 98 LYS A O 1
ATOM 787 N N . ARG A 1 99 ? -1.826 15.370 0.522 1.00 87.88 99 ARG A N 1
ATOM 788 C CA . ARG A 1 99 ? -0.802 14.505 1.141 1.00 87.88 99 ARG A CA 1
ATOM 789 C C . ARG A 1 99 ? -1.185 14.046 2.553 1.00 87.88 99 ARG A C 1
ATOM 791 O O . ARG A 1 99 ? -0.764 12.977 2.984 1.00 87.88 99 ARG A O 1
ATOM 798 N N . SER A 1 100 ? -2.018 14.813 3.257 1.00 90.69 100 SER A N 1
ATOM 799 C CA . SER A 1 100 ? -2.583 14.438 4.558 1.00 90.69 100 SER A CA 1
ATOM 800 C C . SER A 1 100 ? -3.490 13.191 4.517 1.00 90.69 100 SER A C 1
ATOM 802 O O . SER A 1 100 ? -3.476 12.411 5.473 1.00 90.69 100 SER A O 1
ATOM 804 N N . ALA A 1 101 ? -4.205 12.952 3.413 1.00 91.38 101 ALA A N 1
ATOM 805 C CA . ALA A 1 101 ? -5.126 11.828 3.236 1.00 91.38 101 ALA A CA 1
ATOM 806 C C . ALA A 1 101 ? -4.423 10.490 2.947 1.00 91.38 101 ALA A C 1
ATOM 808 O O . ALA A 1 101 ? -5.044 9.435 3.089 1.00 91.38 101 ALA A O 1
ATOM 809 N N . TYR A 1 102 ? -3.138 10.512 2.581 1.00 93.69 102 TYR A N 1
ATOM 810 C CA . TYR A 1 102 ? -2.386 9.327 2.171 1.00 93.69 102 TYR A CA 1
ATOM 811 C C . TYR A 1 102 ? -1.257 8.977 3.151 1.00 93.69 102 TYR A C 1
ATOM 813 O O . TYR A 1 102 ? -0.673 9.833 3.817 1.00 93.69 102 TYR A O 1
ATOM 821 N N . ALA A 1 103 ? -0.886 7.700 3.192 1.00 95.81 103 ALA A N 1
ATOM 822 C CA . ALA A 1 103 ? 0.426 7.258 3.660 1.00 95.81 103 ALA A CA 1
ATOM 823 C C . ALA A 1 103 ? 0.930 6.083 2.812 1.00 95.81 103 ALA A C 1
ATOM 825 O O . ALA A 1 103 ? 0.149 5.400 2.157 1.00 95.81 103 ALA A O 1
ATOM 826 N N . TYR A 1 104 ? 2.231 5.813 2.861 1.00 97.06 104 TYR A N 1
ATOM 827 C CA . TYR A 1 104 ? 2.811 4.572 2.346 1.00 97.06 104 TYR A CA 1
ATOM 828 C C . TYR A 1 104 ? 3.750 3.944 3.377 1.00 97.06 104 TYR A C 1
ATOM 830 O O . TYR A 1 104 ? 4.317 4.646 4.227 1.00 97.06 104 TYR A O 1
ATOM 838 N N . PHE A 1 105 ? 3.901 2.626 3.312 1.00 96.56 105 PHE A N 1
ATOM 839 C CA . PHE A 1 105 ? 4.928 1.870 4.025 1.00 96.56 105 PHE A CA 1
ATOM 840 C C . PHE A 1 105 ? 6.080 1.535 3.074 1.00 96.56 105 PHE A C 1
ATOM 842 O O . PHE A 1 105 ? 5.869 1.374 1.876 1.00 96.56 105 PHE A O 1
ATOM 849 N N . ASP A 1 106 ? 7.273 1.398 3.640 1.00 94.56 106 ASP A N 1
ATOM 850 C CA . ASP A 1 106 ? 8.439 0.810 2.975 1.00 94.56 106 ASP A CA 1
ATOM 851 C C . ASP A 1 106 ? 8.143 -0.667 2.644 1.00 94.56 106 ASP A C 1
ATOM 853 O O . ASP A 1 106 ? 7.519 -1.395 3.431 1.00 94.56 106 ASP A O 1
ATOM 857 N N . SER A 1 107 ? 8.547 -1.098 1.448 1.00 93.25 107 SER A N 1
ATOM 858 C CA . SER A 1 107 ? 8.199 -2.399 0.864 1.00 93.25 107 SER A CA 1
ATOM 859 C C . SER A 1 107 ? 8.746 -3.610 1.628 1.00 93.25 107 SER A C 1
ATOM 861 O O . SER A 1 107 ? 8.213 -4.722 1.516 1.00 93.25 107 SER A O 1
ATOM 863 N N . LEU A 1 108 ? 9.775 -3.419 2.458 1.00 90.94 108 LEU A N 1
ATOM 864 C CA . LEU A 1 108 ? 10.367 -4.461 3.290 1.00 90.94 108 LEU A CA 1
ATOM 865 C C . LEU A 1 108 ? 9.591 -4.667 4.595 1.00 90.94 108 LEU A C 1
ATOM 867 O O . LEU A 1 108 ? 9.679 -5.750 5.183 1.00 90.94 108 LEU A O 1
ATOM 871 N N . TRP A 1 109 ? 8.791 -3.697 5.053 1.00 94.62 109 TRP A N 1
ATOM 872 C CA . TRP A 1 109 ? 8.105 -3.770 6.353 1.00 94.62 109 TRP A CA 1
ATOM 873 C C . TRP A 1 109 ? 7.198 -4.998 6.480 1.00 94.62 109 TRP A C 1
ATOM 875 O O . TRP A 1 109 ? 7.229 -5.682 7.507 1.00 94.62 109 TRP A O 1
ATOM 885 N N . PHE A 1 110 ? 6.435 -5.344 5.438 1.00 93.19 110 PHE A N 1
ATOM 886 C CA . PHE A 1 110 ? 5.575 -6.533 5.467 1.00 93.19 110 PHE A CA 1
ATOM 887 C C . PHE A 1 110 ? 6.391 -7.837 5.552 1.00 93.19 110 PHE A C 1
ATOM 889 O O . PHE A 1 110 ? 6.025 -8.770 6.278 1.00 93.19 110 PHE A O 1
ATOM 896 N N . HIS A 1 111 ? 7.541 -7.899 4.875 1.00 90.69 111 HIS A N 1
ATOM 897 C CA . HIS A 1 111 ? 8.465 -9.032 4.959 1.00 90.69 111 HIS A CA 1
ATOM 898 C C . HIS A 1 111 ? 9.125 -9.132 6.348 1.00 90.69 111 HIS A C 1
ATOM 900 O O . HIS A 1 111 ? 9.147 -10.201 6.964 1.00 90.69 111 HIS A O 1
ATOM 906 N N . MET A 1 112 ? 9.597 -8.010 6.897 1.00 92.06 112 MET A N 1
ATOM 907 C CA . MET A 1 112 ? 10.190 -7.908 8.239 1.00 92.06 112 MET A CA 1
ATOM 908 C C . MET A 1 112 ? 9.198 -8.262 9.358 1.00 92.06 112 MET A C 1
ATOM 910 O O . MET A 1 112 ? 9.583 -8.842 10.378 1.00 92.06 112 MET A O 1
ATOM 914 N N . TYR A 1 113 ? 7.916 -7.940 9.164 1.00 94.00 113 TYR A N 1
ATOM 915 C CA . TYR A 1 113 ? 6.825 -8.337 10.049 1.00 94.00 113 TYR A CA 1
ATOM 916 C C . TYR A 1 113 ? 6.525 -9.842 9.943 1.00 94.00 113 TYR A C 1
ATOM 918 O O . TYR A 1 113 ? 6.483 -10.533 10.962 1.00 94.00 113 TYR A O 1
ATOM 926 N N . THR A 1 114 ? 6.330 -10.372 8.728 1.00 90.94 114 THR A N 1
ATOM 927 C CA . THR A 1 114 ? 5.907 -11.774 8.525 1.00 90.94 114 THR A CA 1
ATOM 928 C C . THR A 1 114 ? 6.995 -12.793 8.858 1.00 90.94 114 THR A C 1
ATOM 930 O O . THR A 1 114 ? 6.668 -13.879 9.337 1.00 90.94 114 THR A O 1
ATOM 933 N N . SER A 1 115 ? 8.267 -12.438 8.666 1.00 88.12 115 SER A N 1
ATOM 934 C CA . SER A 1 115 ? 9.431 -13.228 9.098 1.00 88.12 115 SER A CA 1
ATOM 935 C C . SER A 1 115 ? 9.706 -13.152 10.608 1.00 88.12 115 SER A C 1
ATOM 937 O O . SER A 1 115 ? 10.492 -13.936 11.131 1.00 88.12 115 SER A O 1
ATOM 939 N N . GLY A 1 116 ? 9.075 -12.217 11.327 1.00 86.44 116 GLY A N 1
ATOM 940 C CA . GLY A 1 116 ? 9.201 -12.049 12.777 1.00 86.44 116 GLY A CA 1
ATOM 941 C C . GLY A 1 116 ? 10.468 -11.328 13.251 1.00 86.44 116 GLY A C 1
ATOM 942 O O . GLY A 1 116 ? 10.460 -10.796 14.360 1.00 86.44 116 GLY A O 1
ATOM 943 N N . HIS A 1 117 ? 11.515 -11.228 12.423 1.00 77.75 117 HIS A N 1
ATOM 944 C CA . HIS A 1 117 ? 12.826 -10.686 12.811 1.00 77.75 117 HIS A CA 1
ATOM 945 C C . HIS A 1 117 ? 12.803 -9.238 13.328 1.00 77.75 117 HIS A C 1
ATOM 947 O O . HIS A 1 117 ? 13.691 -8.862 14.086 1.00 77.75 117 HIS A O 1
ATOM 953 N N . ASN A 1 118 ? 11.810 -8.425 12.946 1.00 87.06 118 ASN A N 1
ATOM 954 C CA . ASN A 1 118 ? 11.703 -7.027 13.382 1.00 87.06 118 ASN A CA 1
ATOM 955 C C . ASN A 1 118 ? 10.264 -6.579 13.711 1.00 87.06 118 ASN A C 1
ATOM 957 O O . ASN A 1 118 ? 9.972 -5.383 13.700 1.00 87.06 118 ASN A O 1
ATOM 961 N N . LYS A 1 119 ? 9.358 -7.515 14.043 1.00 93.44 119 LYS A N 1
ATOM 962 C CA . LYS A 1 119 ? 7.914 -7.243 14.222 1.00 93.44 119 LYS A CA 1
ATOM 963 C C . LYS A 1 119 ? 7.610 -6.017 15.105 1.00 93.44 119 LYS A C 1
ATOM 965 O O . LYS A 1 119 ? 6.788 -5.193 14.721 1.00 93.44 119 LYS A O 1
ATOM 970 N N . SER A 1 120 ? 8.273 -5.879 16.257 1.00 94.06 120 SER A N 1
ATOM 971 C CA . SER A 1 120 ? 8.048 -4.754 17.187 1.00 94.06 120 SER A CA 1
ATOM 972 C C . SER A 1 120 ? 8.432 -3.394 16.581 1.00 94.06 120 SER A C 1
ATOM 974 O O . SER A 1 120 ? 7.671 -2.431 16.670 1.00 94.06 120 SER A O 1
ATOM 976 N N . ASN A 1 121 ? 9.579 -3.329 15.893 1.00 94.56 121 ASN A N 1
ATOM 977 C CA . ASN A 1 121 ? 10.057 -2.111 15.237 1.00 94.56 121 ASN A CA 1
ATOM 978 C C . ASN A 1 121 ? 9.130 -1.700 14.087 1.00 94.56 121 ASN A C 1
ATOM 980 O O . ASN A 1 121 ? 8.725 -0.543 14.019 1.00 94.56 121 ASN A O 1
ATOM 984 N N . VAL A 1 122 ? 8.714 -2.662 13.254 1.00 96.12 122 VAL A N 1
ATOM 985 C CA . VAL A 1 122 ? 7.764 -2.421 12.157 1.00 96.12 122 VAL A CA 1
ATOM 986 C C . VAL A 1 122 ? 6.442 -1.859 12.681 1.00 96.12 122 VAL A C 1
ATOM 988 O O . VAL A 1 122 ? 5.971 -0.843 12.181 1.00 96.12 122 VAL A O 1
ATOM 991 N N . LEU A 1 123 ? 5.868 -2.450 13.733 1.00 96.81 123 LEU A N 1
ATOM 992 C CA . LEU A 1 123 ? 4.625 -1.949 14.333 1.00 96.81 123 LEU A CA 1
ATOM 993 C C . LEU A 1 123 ? 4.787 -0.535 14.922 1.00 96.81 123 LEU A C 1
ATOM 995 O O . LEU A 1 123 ? 3.902 0.304 14.754 1.00 96.81 123 LEU A O 1
ATOM 999 N N . LYS A 1 124 ? 5.940 -0.224 15.534 1.00 96.25 124 LYS A N 1
ATOM 1000 C CA . LYS A 1 124 ? 6.265 1.135 16.000 1.00 96.25 124 LYS A CA 1
ATOM 1001 C C . LYS A 1 124 ? 6.338 2.144 14.846 1.00 96.25 124 LYS A C 1
ATOM 1003 O O . LYS A 1 124 ? 5.831 3.255 14.990 1.00 96.25 124 LYS A O 1
ATOM 1008 N N . TRP A 1 125 ? 6.945 1.781 13.715 1.00 97.25 125 TRP A N 1
ATOM 1009 C CA . TRP A 1 125 ? 7.014 2.652 12.535 1.00 97.25 125 TRP A CA 1
ATOM 1010 C C . TRP A 1 125 ? 5.646 2.835 11.865 1.00 97.25 125 TRP A C 1
ATOM 1012 O O . TRP A 1 125 ? 5.319 3.943 11.445 1.00 97.25 125 TRP A O 1
ATOM 1022 N N . ILE A 1 126 ? 4.807 1.796 11.845 1.00 96.25 126 ILE A N 1
ATOM 1023 C CA . ILE A 1 126 ? 3.427 1.887 11.349 1.00 96.25 126 ILE A CA 1
ATOM 1024 C C . ILE A 1 126 ? 2.587 2.835 12.216 1.00 96.25 126 ILE A C 1
ATOM 1026 O O . ILE A 1 126 ? 1.945 3.727 11.665 1.00 96.25 126 ILE A O 1
ATOM 1030 N N . LYS A 1 127 ? 2.671 2.747 13.554 1.00 95.50 127 LYS A N 1
ATOM 1031 C CA . LYS A 1 127 ? 1.994 3.696 14.467 1.00 95.50 127 LYS A CA 1
ATOM 1032 C C . LYS A 1 127 ? 2.368 5.155 14.176 1.00 95.50 127 LYS A C 1
ATOM 1034 O O . LYS A 1 127 ? 1.527 6.042 14.280 1.00 95.50 127 LYS A O 1
ATOM 1039 N N . ALA A 1 128 ? 3.608 5.420 13.754 1.00 96.19 128 ALA A N 1
ATOM 1040 C CA . ALA A 1 128 ? 4.040 6.766 13.372 1.00 96.19 128 ALA A CA 1
ATOM 1041 C C . ALA A 1 128 ? 3.392 7.281 12.066 1.00 96.19 128 ALA A C 1
ATOM 1043 O O . ALA A 1 128 ? 3.261 8.493 11.892 1.00 96.19 128 ALA A O 1
ATOM 1044 N N . LYS A 1 129 ? 2.939 6.395 11.164 1.00 95.31 129 LYS A N 1
ATOM 1045 C CA . LYS A 1 129 ? 2.231 6.770 9.923 1.00 95.31 129 LYS A CA 1
ATOM 1046 C C . LYS A 1 129 ? 0.769 7.193 10.177 1.00 95.31 129 LYS A C 1
ATOM 1048 O O . LYS A 1 129 ? 0.219 7.924 9.345 1.00 95.31 129 LYS A O 1
ATOM 1053 N N . LYS A 1 130 ? 0.196 6.826 11.339 1.00 94.94 130 LYS A N 1
ATOM 1054 C CA . LYS A 1 130 ? -1.188 7.097 11.790 1.00 94.94 130 LYS A CA 1
ATOM 1055 C C . LYS A 1 130 ? -2.236 6.522 10.832 1.00 94.94 130 LYS A C 1
ATOM 1057 O O . LYS A 1 130 ? -2.923 7.283 10.154 1.00 94.94 130 LYS A O 1
ATOM 1062 N N . VAL A 1 131 ? -2.331 5.193 10.729 1.00 95.50 131 VAL A N 1
ATOM 1063 C CA . VAL A 1 131 ? -3.120 4.512 9.676 1.00 95.50 131 VAL A CA 1
ATOM 1064 C C . VAL A 1 131 ? -4.584 4.953 9.689 1.00 95.50 131 VAL A C 1
ATOM 1066 O O . VAL A 1 131 ? -5.152 5.252 8.643 1.00 95.50 131 VAL A O 1
ATOM 1069 N N . PHE A 1 132 ? -5.169 5.076 10.880 1.00 95.19 132 PHE A N 1
ATOM 1070 C CA . PHE A 1 132 ? -6.576 5.438 11.086 1.00 95.19 132 PHE A CA 1
ATOM 1071 C C . PHE A 1 132 ? -6.897 6.917 10.819 1.00 95.19 132 PHE A C 1
ATOM 1073 O O . PHE A 1 132 ? -8.061 7.297 10.851 1.00 95.19 132 PHE A O 1
ATOM 1080 N N . SER A 1 133 ? -5.890 7.757 10.559 1.00 94.38 133 SER A N 1
ATOM 1081 C CA . SER A 1 133 ? -6.068 9.162 10.158 1.00 94.38 133 SER A CA 1
ATOM 1082 C C . SER A 1 133 ? -5.899 9.381 8.650 1.00 94.38 133 SER A C 1
ATOM 1084 O O . SER A 1 133 ? -5.825 10.528 8.215 1.00 94.38 133 SER A O 1
ATOM 1086 N N . ARG A 1 134 ? -5.775 8.308 7.856 1.00 94.19 134 ARG A N 1
ATOM 1087 C CA . ARG A 1 134 ? -5.611 8.358 6.397 1.00 94.19 134 ARG A CA 1
ATOM 1088 C C . ARG A 1 134 ? -6.829 7.757 5.706 1.00 94.19 134 ARG A C 1
ATOM 1090 O O . ARG A 1 134 ? -7.403 6.781 6.185 1.00 94.19 134 ARG A O 1
ATOM 1097 N N . GLN A 1 135 ? -7.158 8.304 4.543 1.00 92.00 135 GLN A N 1
ATOM 1098 C CA . GLN A 1 135 ? -8.127 7.719 3.624 1.00 92.00 135 GLN A CA 1
ATOM 1099 C C . GLN A 1 135 ? -7.526 6.491 2.926 1.00 92.00 135 GLN A C 1
ATOM 1101 O O . GLN A 1 135 ? -8.182 5.458 2.826 1.00 92.00 135 GLN A O 1
ATOM 1106 N N . TYR A 1 136 ? -6.256 6.567 2.511 1.00 94.06 136 TYR A N 1
ATOM 1107 C CA . TYR A 1 136 ? -5.558 5.460 1.853 1.00 94.06 136 TYR A CA 1
ATOM 1108 C C . TYR A 1 136 ? -4.162 5.238 2.437 1.00 94.06 136 TYR A C 1
ATOM 1110 O O . TYR A 1 136 ? -3.379 6.178 2.594 1.00 94.06 136 TYR A O 1
ATOM 1118 N N . VAL A 1 137 ? -3.821 3.979 2.720 1.00 97.25 137 VAL A N 1
ATOM 1119 C CA . VAL A 1 137 ? -2.452 3.574 3.063 1.00 97.25 137 VAL A CA 1
ATOM 1120 C C . VAL A 1 137 ? -1.956 2.518 2.086 1.00 97.25 137 VAL A C 1
ATOM 1122 O O . VAL A 1 137 ? -2.512 1.423 2.007 1.00 97.25 137 VAL A O 1
ATOM 1125 N N . PHE A 1 138 ? -0.895 2.852 1.357 1.00 97.62 138 PHE A N 1
ATOM 1126 C CA . PHE A 1 138 ? -0.231 1.971 0.404 1.00 97.62 138 PHE A CA 1
ATOM 1127 C C . PHE A 1 138 ? 0.783 1.080 1.123 1.00 97.62 138 PHE A C 1
ATOM 1129 O O . PHE A 1 138 ? 1.677 1.561 1.819 1.00 97.62 138 PHE A O 1
ATOM 1136 N N . VAL A 1 139 ? 0.656 -0.229 0.944 1.00 97.69 139 VAL A N 1
ATOM 1137 C CA . VAL A 1 139 ? 1.539 -1.243 1.523 1.00 97.69 139 VAL A CA 1
ATOM 1138 C C . VAL A 1 139 ? 2.084 -2.102 0.379 1.00 97.69 139 VAL A C 1
ATOM 1140 O O . VAL A 1 139 ? 1.449 -3.090 -0.003 1.00 97.69 139 VAL A O 1
ATOM 1143 N N . PRO A 1 140 ? 3.234 -1.732 -0.210 1.00 96.38 140 PRO A N 1
ATOM 1144 C CA . PRO A 1 140 ? 3.931 -2.583 -1.162 1.00 96.38 140 PRO A CA 1
ATOM 1145 C C . PRO A 1 140 ? 4.351 -3.886 -0.470 1.00 96.38 140 PRO A C 1
ATOM 1147 O O . PRO A 1 140 ? 4.816 -3.883 0.671 1.00 96.38 140 PRO A O 1
ATOM 1150 N N . ILE A 1 141 ? 4.163 -5.015 -1.148 1.00 92.38 141 ILE A N 1
ATOM 1151 C CA . ILE A 1 141 ? 4.476 -6.349 -0.629 1.00 92.38 141 ILE A CA 1
ATOM 1152 C C . ILE A 1 141 ? 5.395 -7.057 -1.620 1.00 92.38 141 ILE A C 1
ATOM 1154 O O . ILE A 1 141 ? 4.962 -7.416 -2.714 1.00 92.38 141 ILE A O 1
ATOM 1158 N N . VAL A 1 142 ? 6.633 -7.330 -1.197 1.00 88.50 142 VAL A N 1
ATOM 1159 C CA . VAL A 1 142 ? 7.593 -8.149 -1.954 1.00 88.50 142 VAL A CA 1
ATOM 1160 C C . VAL A 1 142 ? 7.699 -9.536 -1.333 1.00 88.50 142 VAL A C 1
ATOM 1162 O O . VAL A 1 142 ? 8.132 -9.690 -0.188 1.00 88.50 142 VAL A O 1
ATOM 1165 N N . ILE A 1 143 ? 7.323 -10.576 -2.079 1.00 82.44 143 ILE A N 1
ATOM 1166 C CA . ILE A 1 143 ? 7.490 -11.972 -1.653 1.00 82.44 143 ILE A CA 1
ATOM 1167 C C . ILE A 1 143 ? 8.073 -12.770 -2.814 1.00 82.44 143 ILE A C 1
ATOM 1169 O O . ILE A 1 143 ? 7.509 -12.822 -3.901 1.00 82.44 143 ILE A O 1
ATOM 1173 N N . TRP A 1 144 ? 9.228 -13.398 -2.572 1.00 81.62 144 TRP A N 1
ATOM 1174 C CA . TRP A 1 144 ? 9.940 -14.247 -3.542 1.00 81.62 144 TRP A CA 1
ATOM 1175 C C . TRP A 1 144 ? 10.242 -13.563 -4.892 1.00 81.62 144 TRP A C 1
ATOM 1177 O O . TRP A 1 144 ? 10.390 -14.230 -5.912 1.00 81.62 144 TRP A O 1
ATOM 1187 N N . GLY A 1 145 ? 10.381 -12.234 -4.885 1.00 81.00 145 GLY A N 1
ATOM 1188 C CA . GLY A 1 145 ? 10.659 -11.428 -6.074 1.00 81.00 145 GLY A CA 1
ATOM 1189 C C . GLY A 1 145 ? 9.429 -11.045 -6.901 1.00 81.00 145 GLY A C 1
ATOM 1190 O O . GLY A 1 145 ? 9.615 -10.441 -7.952 1.00 81.00 145 GLY A O 1
ATOM 1191 N N . HIS A 1 146 ? 8.215 -11.368 -6.438 1.00 88.88 146 HIS A N 1
ATOM 1192 C CA . HIS A 1 146 ? 6.967 -10.800 -6.954 1.00 88.88 146 HIS A CA 1
ATOM 1193 C C . HIS A 1 146 ? 6.523 -9.614 -6.090 1.00 88.88 146 HIS A C 1
ATOM 1195 O O . HIS A 1 146 ? 6.642 -9.666 -4.860 1.00 88.88 146 HIS A O 1
ATOM 1201 N N . TRP A 1 147 ? 6.015 -8.571 -6.745 1.00 92.62 147 TRP A N 1
ATOM 1202 C CA . TRP A 1 147 ? 5.511 -7.335 -6.150 1.00 92.62 147 TRP A CA 1
ATOM 1203 C C . TRP A 1 147 ? 3.982 -7.282 -6.244 1.00 92.62 147 TRP A C 1
ATOM 1205 O O . TRP A 1 147 ? 3.420 -7.394 -7.330 1.00 92.62 147 TRP A O 1
ATOM 1215 N N . ASN A 1 148 ? 3.323 -7.041 -5.112 1.00 92.88 148 ASN A N 1
ATOM 1216 C CA . ASN A 1 148 ? 1.891 -6.747 -5.022 1.00 92.88 148 ASN A CA 1
ATOM 1217 C C . ASN A 1 148 ? 1.669 -5.425 -4.281 1.00 92.88 148 ASN A C 1
ATOM 1219 O O . ASN A 1 148 ? 2.517 -5.013 -3.483 1.00 92.88 148 ASN A O 1
ATOM 1223 N N . LEU A 1 149 ? 0.493 -4.819 -4.450 1.00 95.69 149 LEU A N 1
ATOM 1224 C CA . LEU A 1 149 ? 0.057 -3.691 -3.626 1.00 95.69 149 LEU A CA 1
ATOM 1225 C C . LEU A 1 149 ? -1.118 -4.094 -2.738 1.00 95.69 149 LEU A C 1
ATOM 1227 O O . LEU A 1 149 ? -2.171 -4.479 -3.238 1.00 95.69 149 LEU A O 1
ATOM 1231 N N . LEU A 1 150 ? -0.961 -3.961 -1.422 1.00 96.25 150 LEU A N 1
ATOM 1232 C CA . LEU A 1 150 ? -2.082 -3.925 -0.489 1.00 96.25 150 LEU A CA 1
ATOM 1233 C C . LEU A 1 150 ? -2.443 -2.457 -0.230 1.00 96.25 150 LEU A C 1
ATOM 1235 O O . LEU A 1 150 ? -1.599 -1.684 0.214 1.00 96.25 150 LEU A O 1
ATOM 1239 N N . VAL A 1 151 ? -3.692 -2.074 -0.481 1.00 95.75 151 VAL A N 1
ATOM 1240 C CA . VAL A 1 151 ? -4.228 -0.749 -0.140 1.00 95.75 151 VAL A CA 1
ATOM 1241 C C . VAL A 1 151 ? -5.183 -0.897 1.038 1.00 95.75 151 VAL A C 1
ATOM 1243 O O . VAL A 1 151 ? -6.098 -1.722 0.999 1.00 95.75 151 VAL A O 1
ATOM 1246 N N . LEU A 1 152 ? -4.966 -0.110 2.091 1.00 96.06 152 LEU A N 1
ATOM 1247 C CA . LEU A 1 152 ? -5.885 0.015 3.223 1.00 96.06 152 LEU A CA 1
ATOM 1248 C C . LEU A 1 152 ? -6.749 1.257 2.991 1.00 96.06 152 LEU A C 1
ATOM 1250 O O . LEU A 1 152 ? -6.225 2.370 3.004 1.00 96.06 152 LEU A O 1
ATOM 1254 N N . CYS A 1 153 ? -8.043 1.070 2.753 1.00 93.44 153 CYS A N 1
ATOM 1255 C CA . CYS A 1 153 ? -8.996 2.130 2.428 1.00 93.44 153 CYS A CA 1
ATOM 1256 C C . CYS A 1 153 ? -9.886 2.433 3.637 1.00 93.44 153 CYS A C 1
ATOM 1258 O O . CYS A 1 153 ? -10.473 1.510 4.201 1.00 93.44 153 CYS A O 1
ATOM 1260 N N . ASN A 1 154 ? -10.015 3.709 4.000 1.00 92.38 154 ASN A N 1
ATOM 1261 C CA . ASN A 1 154 ? -10.961 4.249 4.982 1.00 92.38 154 ASN A CA 1
ATOM 1262 C C . ASN A 1 154 ? -10.917 3.548 6.354 1.00 92.38 154 ASN A C 1
ATOM 1264 O O . ASN A 1 154 ? -11.943 3.285 6.977 1.00 92.38 154 ASN A O 1
ATOM 1268 N N . PHE A 1 155 ? -9.717 3.226 6.851 1.00 93.25 155 PHE A N 1
ATOM 1269 C CA . PHE A 1 155 ? -9.565 2.471 8.104 1.00 93.25 155 PHE A CA 1
ATOM 1270 C C . PHE A 1 155 ? -10.069 3.220 9.349 1.00 93.25 155 PHE A C 1
ATOM 1272 O O . PHE A 1 155 ? -10.426 2.569 10.328 1.00 93.25 155 PHE A O 1
ATOM 1279 N N . GLY A 1 156 ? -10.127 4.556 9.313 1.00 90.38 156 GLY A N 1
ATOM 1280 C CA . GLY A 1 156 ? -10.727 5.377 10.371 1.00 90.38 156 GLY A CA 1
ATOM 1281 C C . GLY A 1 156 ? -12.263 5.390 10.389 1.00 90.38 156 GLY A C 1
ATOM 1282 O O . GLY A 1 156 ? -12.844 5.663 11.435 1.00 90.38 156 GLY A O 1
ATOM 1283 N N . GLU A 1 157 ? -12.918 5.052 9.274 1.00 89.12 157 GLU A N 1
ATOM 1284 C CA . GLU A 1 157 ? -14.367 5.208 9.052 1.00 89.12 157 GLU A CA 1
ATOM 1285 C C . GLU A 1 157 ? -15.164 3.995 9.568 1.00 89.12 157 GLU A C 1
ATOM 1287 O O . GLU A 1 157 ? -15.912 3.337 8.839 1.00 89.12 157 GLU A O 1
ATOM 1292 N N . THR A 1 158 ? -14.953 3.628 10.835 1.00 83.88 158 THR A N 1
ATOM 1293 C CA . THR A 1 158 ? -15.379 2.321 11.363 1.00 83.88 158 THR A CA 1
ATOM 1294 C C . THR A 1 158 ? -16.895 2.159 11.517 1.00 83.88 158 THR A C 1
ATOM 1296 O O . THR A 1 158 ? -17.390 1.035 11.390 1.00 83.88 158 THR A O 1
ATOM 1299 N N . ASP A 1 159 ? -17.644 3.259 11.639 1.00 84.50 159 ASP A N 1
ATOM 1300 C CA . ASP A 1 159 ? -19.118 3.286 11.622 1.00 84.50 159 ASP A CA 1
ATOM 1301 C C . ASP A 1 159 ? -19.725 2.808 10.287 1.00 84.50 159 ASP A C 1
ATOM 1303 O O . ASP A 1 159 ? -20.860 2.331 10.244 1.00 84.50 159 ASP A O 1
ATOM 1307 N N . TYR A 1 160 ? -18.962 2.880 9.192 1.00 80.81 160 TYR A N 1
ATOM 1308 C CA . TYR A 1 160 ? -19.408 2.539 7.839 1.00 80.81 160 TYR A CA 1
ATOM 1309 C C . TYR A 1 160 ? -19.110 1.076 7.446 1.00 80.81 160 TYR A C 1
ATOM 1311 O O . TYR A 1 160 ? -19.188 0.714 6.269 1.00 80.81 160 TYR A O 1
ATOM 1319 N N . LEU A 1 161 ? -18.759 0.208 8.403 1.00 86.12 161 LEU A N 1
ATOM 1320 C CA . LEU A 1 161 ? -18.394 -1.194 8.158 1.00 86.12 161 LEU A CA 1
ATOM 1321 C C . LEU A 1 161 ? -19.440 -1.955 7.321 1.00 86.12 161 LEU A C 1
ATOM 1323 O O . LEU A 1 161 ? -20.602 -2.082 7.701 1.00 86.12 161 LEU A O 1
ATOM 1327 N N . GLY A 1 162 ? -18.985 -2.559 6.220 1.00 79.69 162 GLY A N 1
ATOM 1328 C CA . GLY A 1 162 ? -19.842 -3.306 5.293 1.00 79.69 162 GLY A CA 1
ATOM 1329 C C . GLY A 1 162 ? -20.508 -2.440 4.222 1.00 79.69 162 GLY A C 1
ATOM 1330 O O . GLY A 1 162 ? -21.218 -2.981 3.378 1.00 79.69 162 GLY A O 1
ATOM 1331 N N . THR A 1 163 ? -20.255 -1.130 4.228 1.00 84.62 163 THR A N 1
ATOM 1332 C CA . THR A 1 163 ? -20.545 -0.234 3.105 1.00 84.62 163 THR A CA 1
ATOM 1333 C C . THR A 1 163 ? -19.286 0.035 2.281 1.00 84.62 163 THR A C 1
ATOM 1335 O O . THR A 1 163 ? -18.157 -0.237 2.694 1.00 84.62 163 THR A O 1
ATOM 1338 N N . ASP A 1 164 ? -19.515 0.602 1.109 1.00 76.62 164 ASP A N 1
ATOM 1339 C CA . ASP A 1 164 ? -18.543 1.173 0.186 1.00 76.62 164 ASP A CA 1
ATOM 1340 C C . ASP A 1 164 ? -17.626 2.236 0.839 1.00 76.62 164 ASP A C 1
ATOM 1342 O O . ASP A 1 164 ? -16.414 2.246 0.595 1.00 76.62 164 ASP A O 1
ATOM 1346 N N . LYS A 1 165 ? -18.155 3.049 1.756 1.00 81.94 165 LYS A N 1
ATOM 1347 C CA . LYS A 1 165 ? -17.403 4.081 2.498 1.00 81.94 165 LYS A CA 1
ATOM 1348 C C . LYS A 1 165 ? -16.578 3.542 3.663 1.00 81.94 165 LYS A C 1
ATOM 1350 O O . LYS A 1 165 ? -15.669 4.228 4.121 1.00 81.94 165 LYS A O 1
ATOM 1355 N N . GLY A 1 166 ? -16.865 2.328 4.122 1.00 87.75 166 GLY A N 1
ATOM 1356 C CA . GLY A 1 166 ? -16.210 1.722 5.278 1.00 87.75 166 GLY A CA 1
ATOM 1357 C C . GLY A 1 166 ? -14.800 1.179 5.030 1.00 87.75 166 GLY A C 1
ATOM 1358 O O . GLY A 1 166 ? -14.292 1.210 3.906 1.00 87.75 166 GLY A O 1
ATOM 1359 N N . PRO A 1 167 ? -14.175 0.621 6.083 1.00 93.19 167 PRO A N 1
ATOM 1360 C CA . PRO A 1 167 ? -12.847 0.029 6.012 1.00 93.19 167 PRO A CA 1
ATOM 1361 C C . PRO A 1 167 ? -12.811 -1.167 5.054 1.00 93.19 167 PRO A C 1
ATOM 1363 O O . PRO A 1 167 ? -13.514 -2.166 5.251 1.00 93.19 167 PRO A O 1
ATOM 1366 N N . ARG A 1 168 ? -11.939 -1.091 4.044 1.00 92.38 168 ARG A N 1
ATOM 1367 C CA . ARG A 1 168 ? -11.731 -2.133 3.024 1.00 92.38 168 ARG A CA 1
ATOM 1368 C C . ARG A 1 168 ? -10.245 -2.339 2.744 1.00 92.38 168 ARG A C 1
ATOM 1370 O O . ARG A 1 168 ? -9.450 -1.410 2.843 1.00 92.38 168 ARG A O 1
ATOM 1377 N N . MET A 1 169 ? -9.861 -3.566 2.402 1.00 94.50 169 MET A N 1
ATOM 1378 C CA . MET A 1 169 ? -8.514 -3.897 1.937 1.00 94.50 169 MET A CA 1
ATOM 1379 C C . MET A 1 169 ? -8.573 -4.346 0.482 1.00 94.50 169 MET A C 1
ATOM 1381 O O . MET A 1 169 ? -9.305 -5.284 0.163 1.00 94.50 169 MET A O 1
ATOM 1385 N N . LEU A 1 170 ? -7.758 -3.742 -0.375 1.00 93.19 170 LEU A N 1
ATOM 1386 C CA . LEU A 1 170 ? -7.614 -4.138 -1.776 1.00 93.19 170 LEU A CA 1
ATOM 1387 C C . LEU A 1 170 ? -6.243 -4.782 -1.957 1.00 93.19 170 LEU A C 1
ATOM 1389 O O . LEU A 1 170 ? -5.243 -4.167 -1.591 1.00 93.19 170 LEU A O 1
ATOM 1393 N N . LEU A 1 171 ? -6.171 -5.988 -2.520 1.00 93.94 171 LEU A N 1
ATOM 1394 C CA . LEU A 1 171 ? -4.909 -6.556 -2.987 1.00 93.94 171 LEU A CA 1
ATOM 1395 C C . LEU A 1 171 ? -4.864 -6.528 -4.514 1.00 93.94 171 LEU A C 1
ATOM 1397 O O . LEU A 1 171 ? -5.614 -7.246 -5.174 1.00 93.94 171 LEU A O 1
ATOM 1401 N N . LEU A 1 172 ? -3.956 -5.722 -5.055 1.00 92.50 172 LEU A N 1
ATOM 1402 C CA . LEU A 1 172 ? -3.708 -5.594 -6.485 1.00 92.50 172 LEU A CA 1
ATOM 1403 C C . LEU A 1 172 ? -2.497 -6.461 -6.856 1.00 92.50 172 LEU A C 1
ATOM 1405 O O . LEU A 1 172 ? -1.396 -6.260 -6.334 1.00 92.50 172 LEU A O 1
ATOM 1409 N N . ASP A 1 173 ? -2.723 -7.432 -7.743 1.00 91.38 173 ASP A N 1
ATOM 1410 C CA . ASP A 1 173 ? -1.732 -8.389 -8.249 1.00 91.38 173 ASP A CA 1
ATOM 1411 C C . ASP A 1 173 ? -1.809 -8.425 -9.786 1.00 91.38 173 ASP A C 1
ATOM 1413 O O . ASP A 1 173 ? -2.767 -8.935 -10.375 1.00 91.38 173 ASP A O 1
ATOM 1417 N N . SER A 1 174 ? -0.785 -7.877 -10.439 1.00 90.12 174 SER A N 1
ATOM 1418 C CA . SER A 1 174 ? -0.648 -7.815 -11.900 1.00 90.12 174 SER A CA 1
ATOM 1419 C C . SER A 1 174 ? -0.276 -9.156 -12.551 1.00 90.12 174 SER A C 1
ATOM 1421 O O . SER A 1 174 ? -0.299 -9.249 -13.776 1.00 90.12 174 SER A O 1
ATOM 1423 N N . LEU A 1 175 ? 0.062 -10.192 -11.770 1.00 86.50 175 LEU A N 1
ATOM 1424 C CA . LEU A 1 175 ? 0.280 -11.564 -12.250 1.00 86.50 175 LEU A CA 1
ATOM 1425 C C . LEU A 1 175 ? -0.875 -12.523 -11.920 1.00 86.50 175 LEU A C 1
ATOM 1427 O O . LEU A 1 175 ? -0.901 -13.627 -12.465 1.00 86.50 175 LEU A O 1
ATOM 1431 N N . LYS A 1 176 ? -1.763 -12.179 -10.974 1.00 81.06 176 LYS A N 1
ATOM 1432 C CA . LYS A 1 176 ? -2.763 -13.094 -10.373 1.00 81.06 176 LYS A CA 1
ATOM 1433 C C . LYS A 1 176 ? -2.166 -14.428 -9.872 1.00 81.06 176 LYS A C 1
ATOM 1435 O O . LYS A 1 176 ? -2.862 -15.440 -9.786 1.00 81.06 176 LYS A O 1
ATOM 1440 N N . THR A 1 177 ? -0.874 -14.456 -9.526 1.00 72.00 177 THR A N 1
ATOM 1441 C CA . THR A 1 177 ? -0.168 -15.679 -9.077 1.00 72.00 177 THR A CA 1
ATOM 1442 C C . THR A 1 177 ? -0.143 -15.842 -7.560 1.00 72.00 177 THR A C 1
ATOM 1444 O O . THR A 1 177 ? 0.206 -16.912 -7.050 1.00 72.00 177 THR A O 1
ATOM 1447 N N . THR A 1 178 ? -0.512 -14.803 -6.815 1.00 68.00 178 THR A N 1
ATOM 1448 C CA . THR A 1 178 ? -0.454 -14.804 -5.356 1.00 68.00 178 THR A CA 1
ATOM 1449 C C . THR A 1 178 ? -1.425 -15.814 -4.760 1.00 68.00 178 THR A C 1
ATOM 1451 O O . THR A 1 178 ? -2.633 -15.699 -4.933 1.00 68.00 178 THR A O 1
ATOM 1454 N N . ASN A 1 179 ? -0.912 -16.777 -3.983 1.00 69.62 179 ASN A N 1
ATOM 1455 C CA . ASN A 1 179 ? -1.743 -17.717 -3.225 1.00 69.62 179 ASN A CA 1
ATOM 1456 C C . ASN A 1 179 ? -2.633 -16.940 -2.227 1.00 69.62 179 ASN A C 1
ATOM 1458 O O . ASN A 1 179 ? -2.105 -16.451 -1.216 1.00 69.62 179 ASN A O 1
ATOM 1462 N N . PRO A 1 180 ? -3.962 -16.845 -2.449 1.00 68.50 180 PRO A N 1
ATOM 1463 C CA . PRO A 1 180 ? -4.792 -15.931 -1.670 1.00 68.50 180 PRO A CA 1
ATOM 1464 C C . PRO A 1 180 ? -4.860 -16.345 -0.201 1.00 68.50 180 PRO A C 1
ATOM 1466 O O . PRO A 1 180 ? -4.845 -15.497 0.684 1.00 68.50 180 PRO A O 1
ATOM 1469 N N . THR A 1 181 ? -4.875 -17.650 0.079 1.00 73.88 181 THR A N 1
ATOM 1470 C CA . THR A 1 181 ? -5.090 -18.206 1.420 1.00 73.88 181 THR A CA 1
ATOM 1471 C C . THR A 1 181 ? -3.947 -17.883 2.382 1.00 73.88 181 THR A C 1
ATOM 1473 O O . THR A 1 181 ? -4.193 -17.385 3.482 1.00 73.88 181 THR A O 1
ATOM 1476 N N . ARG A 1 182 ? -2.688 -18.132 1.983 1.00 76.06 182 ARG A N 1
ATOM 1477 C CA . ARG A 1 182 ? -1.519 -17.877 2.851 1.00 76.06 182 ARG A CA 1
ATOM 1478 C C . ARG A 1 182 ? -1.235 -16.389 3.026 1.00 76.06 182 ARG A C 1
ATOM 1480 O O . ARG A 1 182 ? -0.786 -15.987 4.097 1.00 76.06 182 ARG A O 1
ATOM 1487 N N . LEU A 1 183 ? -1.488 -15.571 2.002 1.00 84.31 183 LEU A N 1
ATOM 1488 C CA . LEU A 1 183 ? -1.313 -14.129 2.141 1.00 84.31 183 LEU A CA 1
ATOM 1489 C C . LEU A 1 183 ? -2.443 -13.511 2.979 1.00 84.31 183 LEU A C 1
ATOM 1491 O O . LEU A 1 183 ? -2.156 -12.720 3.871 1.00 84.31 183 LEU A O 1
ATOM 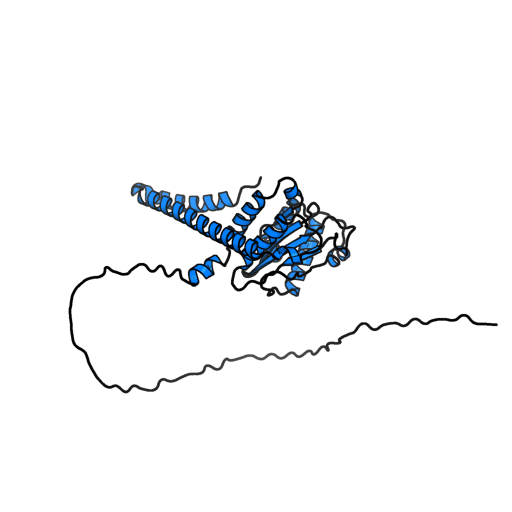1495 N N . ARG A 1 184 ? -3.703 -13.931 2.789 1.00 87.75 184 ARG A N 1
ATOM 1496 C CA . ARG A 1 184 ? -4.866 -13.457 3.564 1.00 87.75 184 ARG A CA 1
ATOM 1497 C C . ARG A 1 184 ? -4.706 -13.672 5.068 1.00 87.75 184 ARG A C 1
ATOM 1499 O O . ARG A 1 184 ? -5.039 -12.767 5.827 1.00 87.75 184 ARG A O 1
ATOM 1506 N N . SER A 1 185 ? -4.175 -14.813 5.515 1.00 89.31 185 SER A N 1
ATOM 1507 C CA . SER A 1 185 ? -3.926 -15.044 6.949 1.00 89.31 185 SER A CA 1
ATOM 1508 C C . SER A 1 185 ? -2.819 -14.140 7.507 1.00 89.31 185 SER A C 1
ATOM 1510 O O . SER A 1 185 ? -2.977 -13.580 8.593 1.00 89.31 185 SER A O 1
ATOM 1512 N N . ASN A 1 186 ? -1.741 -13.920 6.748 1.00 92.19 186 ASN A N 1
ATOM 1513 C CA . ASN A 1 186 ? -0.686 -12.974 7.118 1.00 92.19 186 ASN A CA 1
ATOM 1514 C C . ASN A 1 186 ? -1.193 -11.523 7.158 1.00 92.19 186 ASN A C 1
ATOM 1516 O O . ASN A 1 186 ? -0.895 -10.822 8.122 1.00 92.19 186 ASN A O 1
ATOM 1520 N N . ILE A 1 187 ? -1.991 -11.095 6.172 1.00 93.88 187 ILE A N 1
ATOM 1521 C CA . ILE A 1 187 ? -2.621 -9.766 6.128 1.00 93.88 187 ILE A CA 1
ATOM 1522 C C . ILE A 1 187 ? -3.575 -9.585 7.313 1.00 93.88 187 ILE A C 1
ATOM 1524 O O . ILE A 1 187 ? -3.443 -8.612 8.044 1.00 93.88 187 ILE A O 1
ATOM 1528 N N . LYS A 1 188 ? -4.493 -10.526 7.578 1.00 93.06 188 LYS A N 1
ATOM 1529 C CA . LYS A 1 188 ? -5.423 -10.411 8.718 1.00 93.06 188 LYS A CA 1
ATOM 1530 C C . LYS A 1 188 ? -4.690 -10.287 10.059 1.00 93.06 188 LYS A C 1
ATOM 1532 O O . LYS A 1 188 ? -5.076 -9.456 10.876 1.00 93.06 188 LYS A O 1
ATOM 1537 N N . ARG A 1 189 ? -3.604 -11.044 10.266 1.00 93.94 189 ARG A N 1
ATOM 1538 C CA . ARG A 1 189 ? -2.763 -10.926 11.470 1.00 93.94 189 ARG A CA 1
ATOM 1539 C C . ARG A 1 189 ? -2.020 -9.584 11.531 1.00 93.94 189 ARG A C 1
ATOM 1541 O O . ARG A 1 189 ? -1.973 -8.977 12.595 1.00 93.94 189 ARG A O 1
ATOM 1548 N N . PHE A 1 190 ? -1.496 -9.110 10.398 1.00 95.56 190 PHE A N 1
ATOM 1549 C CA . PHE A 1 190 ? -0.851 -7.799 10.273 1.00 95.56 190 PHE A CA 1
ATOM 1550 C C . PHE A 1 190 ? -1.807 -6.668 10.660 1.00 95.56 190 PHE A C 1
ATOM 1552 O O . PHE A 1 190 ? -1.473 -5.861 11.520 1.00 95.56 190 PHE A O 1
ATOM 1559 N N . ILE A 1 191 ? -3.032 -6.677 10.125 1.00 96.25 191 ILE A N 1
ATOM 1560 C CA . ILE A 1 191 ? -4.070 -5.710 10.492 1.00 96.25 191 ILE A CA 1
ATOM 1561 C C . ILE A 1 191 ? -4.426 -5.798 11.980 1.00 96.25 191 ILE A C 1
ATOM 1563 O O . ILE A 1 191 ? -4.463 -4.767 12.646 1.00 96.25 191 ILE A O 1
ATOM 1567 N N . ALA A 1 192 ? -4.634 -6.996 12.533 1.00 95.31 192 ALA A N 1
ATOM 1568 C CA . ALA A 1 192 ? -4.961 -7.143 13.953 1.00 95.31 192 ALA A CA 1
ATOM 1569 C C . ALA A 1 192 ? -3.868 -6.576 14.881 1.00 95.31 192 ALA A C 1
ATOM 1571 O O . ALA A 1 192 ? -4.178 -5.914 15.872 1.00 95.31 192 ALA A O 1
ATOM 1572 N N . ASP A 1 193 ? -2.589 -6.770 14.541 1.00 95.81 193 ASP A N 1
ATOM 1573 C CA . ASP A 1 193 ? -1.485 -6.150 15.278 1.00 95.81 193 ASP A CA 1
ATOM 1574 C C . ASP A 1 193 ? -1.443 -4.617 15.105 1.00 95.81 193 ASP A C 1
ATOM 1576 O O . ASP A 1 193 ? -1.069 -3.934 16.056 1.00 95.81 193 ASP A O 1
ATOM 1580 N N . ILE A 1 194 ? -1.839 -4.055 13.953 1.00 96.12 194 ILE A N 1
ATOM 1581 C CA . ILE A 1 194 ? -1.936 -2.594 13.746 1.00 96.12 194 ILE A CA 1
ATOM 1582 C C . ILE A 1 194 ? -3.024 -1.991 14.641 1.00 96.12 194 ILE A C 1
ATOM 1584 O O . ILE A 1 194 ? -2.723 -1.079 15.409 1.00 96.12 194 ILE A O 1
ATOM 1588 N N . PHE A 1 195 ? -4.245 -2.541 14.619 1.00 95.44 195 PHE A N 1
ATOM 1589 C CA . PHE A 1 195 ? -5.343 -2.121 15.505 1.00 95.44 195 PHE A CA 1
ATOM 1590 C C . PHE A 1 195 ? -4.906 -2.143 16.977 1.00 95.44 195 PHE A C 1
ATOM 1592 O O . PHE A 1 195 ? -5.035 -1.147 17.687 1.00 95.44 195 PHE A O 1
ATOM 1599 N N . LYS A 1 196 ? -4.290 -3.248 17.415 1.00 94.31 196 LYS A N 1
ATOM 1600 C CA . LYS A 1 196 ? -3.760 -3.389 18.777 1.00 94.31 196 LYS A CA 1
ATOM 1601 C C . LYS A 1 196 ? -2.652 -2.380 19.102 1.00 94.31 196 LYS A C 1
ATOM 1603 O O . LYS A 1 196 ? -2.580 -1.896 20.227 1.00 94.31 196 LYS A O 1
ATOM 1608 N N . THR A 1 197 ? -1.770 -2.083 18.149 1.00 94.25 197 THR A N 1
ATOM 1609 C CA . THR A 1 197 ? -0.635 -1.168 18.351 1.00 94.25 197 THR A CA 1
ATOM 1610 C C . THR A 1 197 ? -1.085 0.291 18.425 1.00 94.25 197 THR A C 1
ATOM 1612 O O . THR A 1 197 ? -0.511 1.062 19.193 1.00 94.25 197 THR A O 1
ATOM 1615 N N . GLU A 1 198 ? -2.119 0.674 17.675 1.00 93.12 198 GLU A N 1
ATOM 1616 C CA . GLU A 1 198 ? -2.759 1.995 17.756 1.00 93.12 198 GLU A CA 1
ATOM 1617 C C . GLU A 1 198 ? -3.867 2.065 18.831 1.00 93.12 198 GLU A C 1
ATOM 1619 O O . GLU A 1 198 ? -4.615 3.034 18.864 1.00 93.12 198 GLU A O 1
ATOM 1624 N N . GLU A 1 199 ? -3.935 1.076 19.738 1.00 91.94 199 GLU A N 1
ATOM 1625 C CA . GLU A 1 199 ? -4.817 1.056 20.924 1.00 91.94 199 GLU A CA 1
ATOM 1626 C C . GLU A 1 199 ? -6.313 1.222 20.587 1.00 91.94 199 GLU A C 1
ATOM 1628 O O . GLU A 1 199 ? -7.088 1.812 21.336 1.00 91.94 199 GLU A O 1
ATOM 1633 N N . ARG A 1 200 ? -6.719 0.669 19.438 1.00 92.50 200 ARG A N 1
ATOM 1634 C CA . ARG A 1 200 ? -8.100 0.664 18.947 1.00 92.50 200 ARG A CA 1
ATOM 1635 C C . ARG A 1 200 ? -9.012 -0.236 19.788 1.00 92.50 200 ARG A C 1
ATOM 1637 O O . ARG A 1 200 ? -8.615 -1.331 20.185 1.00 92.50 200 ARG A O 1
ATOM 1644 N N . GLU A 1 201 ? -10.253 0.204 20.001 1.00 90.31 201 GLU A N 1
ATOM 1645 C CA . GLU A 1 201 ? -11.280 -0.552 20.739 1.00 90.31 201 GLU A CA 1
ATOM 1646 C C . GLU A 1 201 ? -11.929 -1.664 19.892 1.00 90.31 201 GLU A C 1
ATOM 1648 O O . GLU A 1 201 ? -12.543 -2.591 20.428 1.00 90.31 201 GLU A O 1
ATOM 1653 N N . GLU A 1 202 ? -11.798 -1.600 18.562 1.00 90.94 202 GLU A N 1
ATOM 1654 C CA . GLU A 1 202 ? -12.381 -2.577 17.650 1.00 90.94 202 GLU A CA 1
ATOM 1655 C C . GLU A 1 202 ? -11.822 -3.998 17.854 1.00 90.94 202 GLU A C 1
ATOM 1657 O O . GLU A 1 202 ? -10.626 -4.268 17.738 1.00 90.94 202 GLU A O 1
ATOM 1662 N N . ASN A 1 203 ? -12.726 -4.945 18.117 1.00 86.56 203 ASN A N 1
ATOM 1663 C CA . ASN A 1 203 ? -12.379 -6.328 18.436 1.00 86.56 203 ASN A CA 1
ATOM 1664 C C . ASN A 1 203 ? -12.083 -7.202 17.194 1.00 86.56 203 ASN A C 1
ATOM 1666 O O . ASN A 1 203 ? -12.304 -6.822 16.042 1.00 86.56 203 ASN A O 1
ATOM 1670 N N . GLU A 1 204 ? -11.648 -8.446 17.421 1.00 86.50 204 GLU A N 1
ATOM 1671 C CA . GLU A 1 204 ? -11.354 -9.399 16.339 1.00 86.50 204 GLU A CA 1
ATOM 1672 C C . GLU A 1 204 ? -12.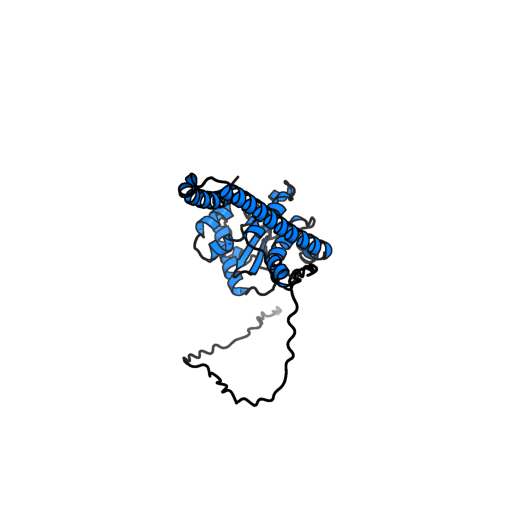552 -9.674 15.412 1.00 86.50 204 GLU A C 1
ATOM 1674 O O . GLU A 1 204 ? -12.363 -9.937 14.225 1.00 86.50 204 GLU A O 1
ATOM 1679 N N . GLN A 1 205 ? -13.796 -9.591 15.902 1.00 87.00 205 GLN A N 1
ATOM 1680 C CA . GLN A 1 205 ? -14.986 -9.785 15.063 1.00 87.00 205 GLN A CA 1
ATOM 1681 C C . GLN A 1 205 ? -15.165 -8.634 14.065 1.00 87.00 205 GLN A C 1
ATOM 1683 O O . GLN A 1 205 ? -15.579 -8.879 12.932 1.00 87.00 205 GLN A O 1
ATOM 1688 N N . PHE A 1 206 ? -14.825 -7.402 14.455 1.00 90.50 206 PHE A N 1
ATOM 1689 C CA . PHE A 1 206 ? -14.758 -6.255 13.549 1.00 90.50 206 PHE A CA 1
ATOM 1690 C C . PHE A 1 206 ? -13.671 -6.468 12.488 1.00 90.50 206 PHE A C 1
ATOM 1692 O O . PHE A 1 206 ? -13.962 -6.468 11.293 1.00 90.50 206 PHE A O 1
ATOM 1699 N N . ILE A 1 207 ? -12.438 -6.763 12.914 1.00 89.50 207 ILE A N 1
ATOM 1700 C CA . ILE A 1 207 ? -11.288 -6.962 12.012 1.00 89.50 207 ILE A CA 1
ATOM 1701 C C . ILE A 1 207 ? -11.544 -8.105 11.017 1.00 89.50 207 ILE A C 1
ATOM 1703 O O . ILE A 1 207 ? -11.155 -8.030 9.848 1.00 89.50 207 ILE A O 1
ATOM 1707 N N . ASN A 1 208 ? -12.246 -9.160 11.437 1.00 88.69 208 ASN A N 1
ATOM 1708 C CA . ASN A 1 208 ? -12.636 -10.261 10.560 1.00 88.69 208 ASN A CA 1
ATOM 1709 C C . ASN A 1 208 ? -13.646 -9.838 9.479 1.00 88.69 208 ASN A C 1
ATOM 1711 O O . ASN A 1 208 ? -13.499 -10.291 8.341 1.00 88.69 208 ASN A O 1
ATOM 1715 N N . LYS A 1 209 ? -14.576 -8.921 9.785 1.00 91.00 209 LYS A N 1
ATOM 1716 C CA . LYS A 1 209 ? -15.560 -8.368 8.834 1.00 91.00 209 LYS A CA 1
ATOM 1717 C C . LYS A 1 209 ? -14.969 -7.411 7.790 1.00 91.00 209 LYS A C 1
ATOM 1719 O O . LYS A 1 209 ? -15.549 -7.315 6.715 1.00 91.00 209 LYS A O 1
ATOM 1724 N N . ILE A 1 210 ? -13.835 -6.748 8.057 1.00 92.44 210 ILE A N 1
ATOM 1725 C CA . ILE A 1 210 ? -13.146 -5.899 7.060 1.00 92.44 210 ILE A CA 1
ATOM 1726 C C . ILE A 1 210 ? -12.854 -6.736 5.806 1.00 92.44 210 ILE A C 1
ATOM 1728 O O . ILE A 1 210 ? -12.133 -7.741 5.885 1.00 92.44 210 ILE A O 1
ATOM 1732 N N . CYS A 1 211 ? -13.407 -6.346 4.658 1.00 89.25 211 CYS A N 1
ATOM 1733 C CA . CYS A 1 211 ? -13.255 -7.117 3.428 1.00 89.25 211 CYS A CA 1
A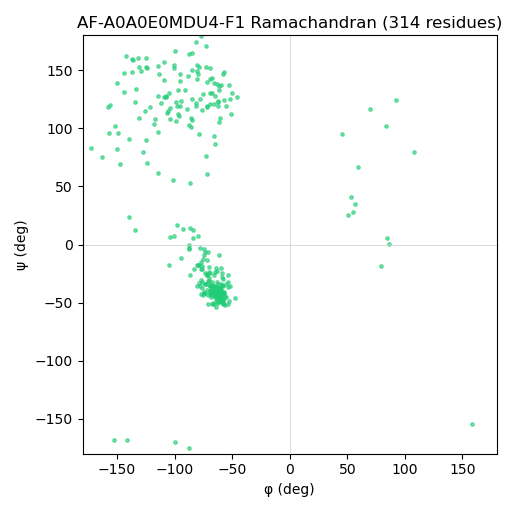TOM 1734 C C . CYS A 1 211 ? -11.797 -7.091 2.940 1.00 89.25 211 CYS A C 1
ATOM 1736 O O . CYS A 1 211 ? -11.112 -6.081 3.079 1.00 89.25 211 CYS A O 1
ATOM 1738 N N . LEU A 1 212 ? -11.326 -8.214 2.386 1.00 92.44 212 LEU A N 1
ATOM 1739 C CA . LEU A 1 212 ? -10.108 -8.268 1.574 1.00 92.44 212 LEU A CA 1
ATOM 1740 C C . LEU A 1 212 ? -10.521 -8.711 0.175 1.00 92.44 212 LEU A C 1
ATOM 1742 O O . LEU A 1 212 ? -10.886 -9.880 -0.014 1.00 92.44 212 LEU A O 1
ATOM 1746 N N . GLU A 1 213 ? -10.470 -7.747 -0.732 1.00 89.75 213 GLU A N 1
ATOM 1747 C CA . GLU A 1 213 ? -10.902 -7.786 -2.124 1.00 89.75 213 GLU A CA 1
ATOM 1748 C C . GLU A 1 213 ? -9.690 -7.984 -3.042 1.00 89.75 213 GLU A C 1
ATOM 1750 O O . GLU A 1 213 ? -8.564 -7.618 -2.699 1.00 89.75 213 GLU A O 1
ATOM 1755 N N . PHE A 1 214 ? -9.934 -8.557 -4.219 1.00 88.44 214 PHE A N 1
ATOM 1756 C CA . PHE A 1 214 ? -8.930 -8.776 -5.260 1.00 88.44 214 PHE A CA 1
ATOM 1757 C C . PHE A 1 214 ? -9.472 -8.174 -6.567 1.00 88.44 214 PHE A C 1
ATOM 1759 O O . PHE A 1 214 ? -10.063 -8.909 -7.361 1.00 88.44 214 PHE A O 1
ATOM 1766 N N . PRO A 1 215 ? -9.390 -6.842 -6.752 1.00 87.69 215 PRO A N 1
ATOM 1767 C CA . PRO A 1 215 ? -9.877 -6.183 -7.960 1.00 87.69 215 PRO A CA 1
ATOM 1768 C C . PRO A 1 215 ? -9.231 -6.731 -9.238 1.00 87.69 215 PRO A C 1
ATOM 1770 O O . PRO A 1 215 ? -8.062 -7.120 -9.250 1.00 87.69 215 PRO A O 1
ATOM 1773 N N . GLU A 1 216 ? -9.989 -6.713 -10.333 1.00 84.50 216 GLU A N 1
ATOM 1774 C CA . GLU A 1 216 ? -9.422 -6.838 -11.676 1.00 84.50 216 GLU A CA 1
ATOM 1775 C C . GLU A 1 216 ? -8.535 -5.611 -11.951 1.00 84.50 216 GLU A C 1
ATOM 1777 O O . GLU A 1 216 ? -8.963 -4.474 -11.768 1.00 84.50 216 GLU A O 1
ATOM 1782 N N . VAL A 1 217 ? -7.291 -5.850 -12.370 1.00 87.00 217 VAL A N 1
ATOM 1783 C CA . VAL A 1 217 ? -6.295 -4.822 -12.721 1.00 87.00 217 VAL A CA 1
ATOM 1784 C C . VAL A 1 217 ? -5.584 -5.225 -14.015 1.00 87.00 217 VAL A C 1
ATOM 1786 O O . VAL A 1 217 ? -5.548 -6.428 -14.315 1.00 87.00 217 VAL A O 1
ATOM 1789 N N . PRO A 1 218 ? -4.968 -4.289 -14.766 1.00 86.94 218 PRO A N 1
ATOM 1790 C CA . PRO A 1 218 ? -4.143 -4.630 -15.918 1.00 86.94 218 PRO A CA 1
ATOM 1791 C C . PRO A 1 218 ? -3.115 -5.711 -15.582 1.00 86.94 218 PRO A C 1
ATOM 1793 O O . PRO A 1 218 ? -2.408 -5.637 -14.576 1.00 86.94 218 PRO A O 1
ATOM 1796 N N . GLN A 1 219 ? -3.065 -6.739 -16.424 1.00 87.19 219 GLN A N 1
ATOM 1797 C CA . GLN A 1 219 ? -2.224 -7.912 -16.211 1.00 87.19 219 GLN A CA 1
ATOM 1798 C C . GLN A 1 219 ? -0.920 -7.784 -16.998 1.00 87.19 219 GLN A C 1
ATOM 1800 O O . GLN A 1 219 ? -0.932 -7.446 -18.184 1.00 87.19 219 GLN A O 1
ATOM 1805 N N . GLN A 1 220 ? 0.200 -8.065 -16.338 1.00 85.12 220 GLN A N 1
ATOM 1806 C CA . GLN A 1 220 ? 1.529 -7.946 -16.930 1.00 85.12 220 GLN A CA 1
ATOM 1807 C C . GLN A 1 220 ? 1.887 -9.157 -17.795 1.00 85.12 220 GLN A C 1
ATOM 1809 O O . GLN A 1 220 ? 1.458 -10.281 -17.538 1.00 85.12 220 GLN A O 1
ATOM 1814 N N . ASN A 1 221 ? 2.778 -8.943 -18.763 1.00 76.25 221 ASN A N 1
ATOM 1815 C CA . ASN A 1 221 ? 3.390 -10.007 -19.559 1.00 76.25 221 ASN A CA 1
ATOM 1816 C C . ASN A 1 221 ? 4.920 -9.925 -19.464 1.00 76.25 221 ASN A C 1
ATOM 1818 O O . ASN A 1 221 ? 5.597 -9.570 -20.425 1.00 76.25 221 ASN A O 1
ATOM 1822 N N . GLY A 1 222 ? 5.473 -10.250 -18.295 1.00 82.81 222 GLY A N 1
ATOM 1823 C CA . GLY A 1 222 ? 6.910 -10.142 -18.041 1.00 82.81 222 GLY A CA 1
ATOM 1824 C C . GLY A 1 222 ? 7.234 -10.046 -16.555 1.00 82.81 222 GLY A C 1
ATOM 1825 O O . GLY A 1 222 ? 6.455 -10.495 -15.716 1.00 82.81 222 GLY A O 1
ATOM 1826 N N . ASP A 1 223 ? 8.377 -9.437 -16.243 1.00 85.69 223 ASP A N 1
ATOM 1827 C CA . ASP A 1 223 ? 8.917 -9.299 -14.882 1.00 85.69 223 ASP A CA 1
ATOM 1828 C C . ASP A 1 223 ? 8.601 -7.915 -14.242 1.00 85.69 223 ASP A C 1
ATOM 1830 O O . ASP A 1 223 ? 9.184 -7.535 -13.230 1.00 85.69 223 ASP A O 1
ATOM 1834 N N . GLU A 1 224 ? 7.626 -7.185 -14.800 1.00 90.75 224 GLU A N 1
ATOM 1835 C CA . GLU A 1 224 ? 7.326 -5.755 -14.559 1.00 90.75 224 GLU A CA 1
ATOM 1836 C C . GLU A 1 224 ? 6.542 -5.419 -13.279 1.00 90.75 224 GLU A C 1
ATOM 1838 O O . GLU A 1 224 ? 6.148 -4.273 -13.072 1.00 90.75 224 GLU A O 1
ATOM 1843 N N . CYS A 1 225 ? 6.302 -6.392 -12.401 1.00 92.50 225 CYS A N 1
ATOM 1844 C CA . CYS A 1 225 ? 5.407 -6.254 -11.240 1.00 92.50 225 CYS A CA 1
ATOM 1845 C C . CYS A 1 225 ? 5.692 -5.035 -10.340 1.00 92.50 225 CYS A C 1
ATOM 1847 O O . CYS A 1 225 ? 4.755 -4.393 -9.871 1.00 92.50 225 CYS A O 1
ATOM 1849 N N . GLY A 1 226 ? 6.960 -4.651 -10.150 1.00 93.88 226 GLY A N 1
ATOM 1850 C CA . GLY A 1 226 ? 7.311 -3.435 -9.404 1.00 93.88 226 GLY A CA 1
ATOM 1851 C C . GLY A 1 226 ? 6.845 -2.141 -10.089 1.00 93.88 226 GLY A C 1
ATOM 1852 O O . GLY A 1 226 ? 6.375 -1.228 -9.415 1.00 93.88 226 GLY A O 1
ATOM 1853 N N . ILE A 1 227 ? 6.898 -2.084 -11.426 1.00 94.94 227 ILE A N 1
ATOM 1854 C CA . ILE A 1 227 ? 6.408 -0.951 -12.231 1.00 94.94 227 ILE A CA 1
ATOM 1855 C C . ILE A 1 227 ? 4.880 -0.867 -12.139 1.00 94.94 227 ILE A C 1
ATOM 1857 O O . ILE A 1 227 ? 4.341 0.219 -11.942 1.00 94.94 227 ILE A O 1
ATOM 1861 N N . TYR A 1 228 ? 4.185 -2.009 -12.201 1.00 94.50 228 TYR A N 1
ATOM 1862 C CA . TYR A 1 228 ? 2.734 -2.068 -11.991 1.00 94.50 228 TYR A CA 1
ATOM 1863 C C . TYR A 1 228 ? 2.335 -1.571 -10.596 1.00 94.50 228 TYR A C 1
ATOM 1865 O O . TYR A 1 228 ? 1.426 -0.757 -10.493 1.00 94.50 228 TYR A O 1
ATOM 1873 N N . VAL A 1 229 ? 3.039 -1.969 -9.528 1.00 95.44 229 VAL A N 1
ATOM 1874 C CA . VAL A 1 229 ? 2.761 -1.460 -8.171 1.00 95.44 229 VAL A CA 1
ATOM 1875 C C . VAL A 1 229 ? 2.957 0.058 -8.074 1.00 95.44 229 VAL A C 1
ATOM 1877 O O . VAL A 1 229 ? 2.103 0.733 -7.498 1.00 95.44 229 VAL A O 1
ATOM 1880 N N . LEU A 1 230 ? 4.027 0.614 -8.656 1.00 96.06 230 LEU A N 1
ATOM 1881 C CA . LEU A 1 230 ? 4.231 2.069 -8.699 1.00 96.06 230 LEU A CA 1
ATOM 1882 C C . LEU A 1 230 ? 3.129 2.781 -9.498 1.00 96.06 230 LEU A C 1
ATOM 1884 O O . LEU A 1 230 ? 2.625 3.810 -9.050 1.00 96.06 230 LEU A O 1
ATOM 1888 N N . TYR A 1 231 ? 2.720 2.220 -10.640 1.00 94.19 231 TYR A N 1
ATOM 1889 C CA . TYR A 1 231 ? 1.627 2.758 -11.452 1.00 94.19 231 TYR A CA 1
ATOM 1890 C C . TYR A 1 231 ? 0.302 2.736 -10.694 1.00 94.19 231 TYR A C 1
ATOM 1892 O O . TYR A 1 231 ? -0.421 3.726 -10.694 1.00 94.19 231 TYR A O 1
ATOM 1900 N N . PHE A 1 232 ? 0.011 1.654 -9.968 1.00 93.44 232 PHE A N 1
ATOM 1901 C CA . PHE A 1 232 ? -1.185 1.575 -9.139 1.00 93.44 232 PHE A CA 1
ATOM 1902 C C . PHE A 1 232 ? -1.198 2.695 -8.091 1.00 93.44 232 PHE A C 1
ATOM 1904 O O . PHE A 1 232 ? -2.190 3.411 -7.994 1.00 93.44 232 PHE A O 1
ATOM 1911 N N . ILE A 1 233 ? -0.092 2.915 -7.368 1.00 94.38 233 ILE A N 1
ATOM 1912 C CA . ILE A 1 233 ? 0.024 4.035 -6.416 1.00 94.38 233 ILE A CA 1
ATOM 1913 C C . ILE A 1 233 ? -0.195 5.378 -7.131 1.00 94.38 233 ILE A C 1
ATOM 1915 O O . ILE A 1 233 ? -1.003 6.182 -6.671 1.00 94.38 233 ILE A O 1
ATOM 1919 N N . TYR A 1 234 ? 0.453 5.607 -8.276 1.00 92.81 234 TYR A N 1
ATOM 1920 C CA . TYR A 1 234 ? 0.277 6.820 -9.082 1.00 92.81 234 TYR A CA 1
ATOM 1921 C C . TYR A 1 234 ? -1.190 7.068 -9.471 1.00 92.81 234 TYR A C 1
ATOM 1923 O O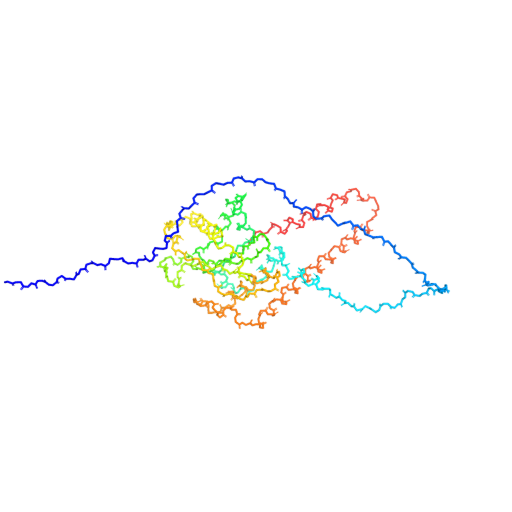 . TYR A 1 234 ? -1.687 8.179 -9.287 1.00 92.81 234 TYR A O 1
ATOM 1931 N N . CYS A 1 235 ? -1.919 6.045 -9.922 1.00 89.81 235 CYS A N 1
ATOM 1932 C CA . CYS A 1 235 ? -3.337 6.160 -10.260 1.00 89.81 235 CYS A CA 1
ATOM 1933 C C . CYS A 1 235 ? -4.196 6.559 -9.050 1.00 89.81 235 CYS A C 1
ATOM 1935 O O . CYS A 1 235 ? -5.064 7.424 -9.177 1.00 89.81 235 CYS A O 1
ATOM 1937 N N . PHE A 1 236 ? -3.927 5.998 -7.864 1.00 89.38 236 PHE A N 1
ATOM 1938 C CA . PHE A 1 236 ? -4.586 6.439 -6.628 1.00 89.38 236 PHE A CA 1
ATOM 1939 C C . PHE A 1 236 ? -4.236 7.889 -6.261 1.00 89.38 236 PHE A C 1
ATOM 1941 O O . PHE A 1 236 ? -5.100 8.601 -5.769 1.00 89.38 236 PHE A O 1
ATOM 1948 N N . LEU A 1 237 ? -3.003 8.349 -6.495 1.00 88.62 237 LEU A N 1
ATOM 1949 C CA . LEU A 1 237 ? -2.588 9.721 -6.173 1.00 88.62 237 LEU A CA 1
ATOM 1950 C C . LEU A 1 237 ? -3.169 10.772 -7.135 1.00 88.62 237 LEU A C 1
ATOM 1952 O O . LEU A 1 237 ? -3.457 11.894 -6.717 1.00 88.62 237 LEU A O 1
ATOM 1956 N N . GLN A 1 238 ? -3.346 10.423 -8.413 1.00 81.19 238 GLN A N 1
ATOM 1957 C CA . GLN A 1 238 ? -3.827 11.345 -9.449 1.00 81.19 238 GLN A CA 1
ATOM 1958 C C . GLN A 1 238 ? -5.352 11.430 -9.558 1.00 81.19 238 GLN A C 1
ATOM 1960 O O . GLN A 1 238 ? -5.881 12.446 -10.024 1.00 81.19 238 GLN A O 1
ATOM 1965 N N . ASN A 1 239 ? -6.081 10.379 -9.172 1.00 71.38 239 ASN A N 1
ATOM 1966 C CA . ASN A 1 239 ? -7.519 10.344 -9.399 1.00 71.38 239 ASN A CA 1
ATOM 1967 C C . ASN A 1 239 ? -8.252 11.370 -8.509 1.00 71.38 239 ASN A C 1
ATOM 1969 O O . ASN A 1 239 ? -8.193 11.339 -7.283 1.00 71.38 239 ASN A O 1
ATOM 1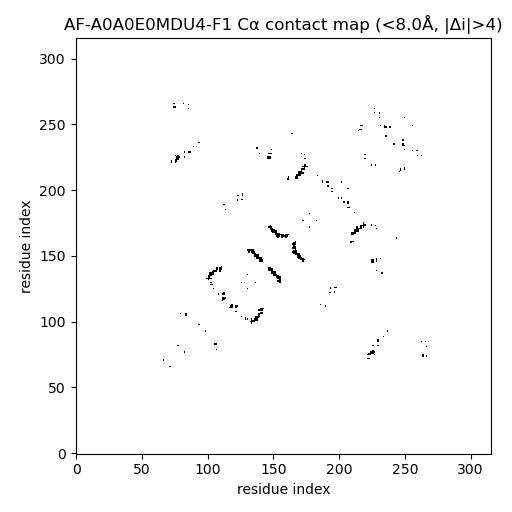973 N N . LYS A 1 240 ? -8.970 12.302 -9.144 1.00 54.69 240 LYS A N 1
ATOM 1974 C CA . LYS A 1 240 ? -9.776 13.332 -8.461 1.00 54.69 240 LYS A CA 1
ATOM 1975 C C . LYS A 1 240 ? -11.133 12.805 -7.989 1.00 54.69 240 LYS A C 1
ATOM 1977 O O . LYS A 1 240 ? -11.770 13.438 -7.154 1.00 54.69 240 LYS A O 1
ATOM 1982 N N . ALA A 1 241 ? -11.565 11.670 -8.529 1.00 51.94 241 ALA A N 1
ATOM 1983 C CA . ALA A 1 241 ? -12.798 10.976 -8.200 1.00 51.94 241 ALA A CA 1
ATOM 1984 C C . ALA A 1 241 ? -12.470 9.624 -7.549 1.00 51.94 241 ALA A C 1
ATOM 1986 O O . ALA A 1 241 ? -12.846 8.571 -8.057 1.00 51.94 241 ALA A O 1
ATOM 1987 N N . LEU A 1 242 ? -11.785 9.656 -6.400 1.00 54.56 242 LEU A N 1
ATOM 1988 C CA . LEU A 1 242 ? -11.623 8.500 -5.505 1.00 54.56 242 LEU A CA 1
ATOM 1989 C C . LEU A 1 242 ? -12.949 8.181 -4.789 1.00 54.56 242 LEU A C 1
ATOM 1991 O O . LEU A 1 242 ? -13.076 8.275 -3.569 1.00 54.56 242 LEU A O 1
ATOM 1995 N N . GLY A 1 243 ? -13.956 7.864 -5.602 1.00 51.19 243 GLY A N 1
ATOM 1996 C CA . GLY A 1 243 ? -15.176 7.172 -5.218 1.00 51.19 243 GLY A CA 1
ATOM 1997 C C . GLY A 1 243 ? -14.980 5.661 -5.312 1.00 51.19 243 GLY A C 1
ATOM 1998 O O . GLY A 1 243 ? -13.880 5.167 -5.553 1.00 51.19 243 GLY A O 1
ATOM 1999 N N . GLU A 1 244 ? -16.048 4.903 -5.089 1.00 54.97 244 GLU A N 1
ATOM 2000 C CA . GLU A 1 244 ? -15.911 3.494 -4.705 1.00 54.97 244 GLU A CA 1
ATOM 2001 C C . GLU A 1 244 ? -15.718 2.511 -5.879 1.00 54.97 244 GLU A C 1
ATOM 2003 O O . GLU A 1 244 ? -15.661 1.300 -5.652 1.00 54.97 244 GLU A O 1
ATOM 2008 N N . ASP A 1 245 ? -15.578 3.031 -7.104 1.00 61.25 245 ASP A N 1
ATOM 2009 C CA . ASP A 1 245 ? -15.389 2.291 -8.354 1.00 61.25 245 ASP A CA 1
ATOM 2010 C C . ASP A 1 245 ? -13.929 2.357 -8.840 1.00 61.25 245 ASP A C 1
ATOM 2012 O O . ASP A 1 245 ? -13.450 3.381 -9.330 1.00 61.25 245 ASP A O 1
ATOM 2016 N N . PHE A 1 246 ? -13.223 1.230 -8.722 1.00 65.75 246 PHE A N 1
ATOM 2017 C CA . PHE A 1 246 ? -11.828 1.087 -9.146 1.00 65.75 246 PHE A CA 1
ATOM 2018 C C . PHE A 1 246 ? -11.662 0.677 -10.617 1.00 65.75 246 PHE A C 1
ATOM 2020 O O . PHE A 1 246 ? -10.524 0.589 -11.073 1.00 65.75 246 PHE A O 1
ATOM 2027 N N . SER A 1 247 ? -12.747 0.422 -11.362 1.00 66.38 247 SER A N 1
ATOM 2028 C CA . SER A 1 247 ? -12.655 -0.023 -12.764 1.00 66.38 247 SER A CA 1
ATOM 2029 C C . SER A 1 247 ? -11.949 1.015 -13.643 1.00 66.38 247 SER A C 1
ATOM 2031 O O . SER A 1 247 ? -10.967 0.701 -14.308 1.00 66.38 247 SER A O 1
ATOM 2033 N N . GLN A 1 248 ? -12.353 2.280 -13.511 1.00 67.25 248 GLN A N 1
ATOM 2034 C CA . GLN A 1 248 ? -11.815 3.417 -14.265 1.00 67.25 248 GLN A CA 1
ATOM 2035 C C . GLN A 1 248 ? -10.387 3.820 -13.860 1.00 67.25 248 GLN A C 1
ATOM 2037 O O . GLN A 1 248 ? -9.797 4.702 -14.482 1.00 67.25 248 GLN A O 1
ATOM 2042 N N . LEU A 1 249 ? -9.810 3.218 -12.811 1.00 72.44 249 LEU A N 1
ATOM 2043 C CA . LEU A 1 249 ? -8.511 3.632 -12.268 1.00 72.44 249 LEU A CA 1
ATOM 2044 C C . LEU A 1 249 ? -7.327 3.263 -13.187 1.00 72.44 249 LEU A C 1
ATOM 2046 O O . LEU A 1 249 ? -6.222 3.760 -12.976 1.00 72.44 249 LEU A O 1
ATOM 2050 N N . PHE A 1 250 ? -7.558 2.408 -14.192 1.00 76.06 250 PHE A N 1
ATOM 2051 C CA . PHE A 1 250 ? -6.522 1.838 -15.060 1.00 76.06 250 PHE A CA 1
ATOM 2052 C C . PHE A 1 250 ? -6.859 1.851 -16.566 1.00 76.06 250 PHE A C 1
ATOM 2054 O O . PHE A 1 250 ? -6.181 1.188 -17.351 1.00 76.06 250 PHE A O 1
ATOM 2061 N N . ASP A 1 251 ? -7.896 2.586 -16.975 1.00 72.75 251 ASP A N 1
ATOM 2062 C CA . ASP A 1 251 ? -8.459 2.550 -18.337 1.00 72.75 251 ASP A CA 1
ATOM 2063 C C . ASP A 1 251 ? -7.729 3.449 -19.366 1.00 72.75 251 ASP A C 1
ATOM 2065 O O . ASP A 1 251 ? -8.230 3.656 -20.472 1.00 72.75 251 ASP A O 1
ATOM 2069 N N . ASP A 1 252 ? -6.539 3.975 -19.042 1.00 83.19 252 ASP A N 1
ATOM 2070 C CA . ASP A 1 252 ? -5.737 4.836 -19.928 1.00 83.19 252 ASP A CA 1
ATOM 2071 C C . ASP A 1 252 ? -4.397 4.173 -20.338 1.00 83.19 252 ASP A C 1
ATOM 2073 O O . ASP A 1 252 ? -3.393 4.255 -19.616 1.00 83.19 252 ASP A O 1
ATOM 2077 N N . PRO A 1 253 ? -4.337 3.532 -21.527 1.00 85.06 253 PRO A N 1
ATOM 2078 C CA . PRO A 1 253 ? -3.115 2.920 -22.047 1.00 85.06 253 PRO A CA 1
ATOM 2079 C C . PRO A 1 253 ? -1.993 3.915 -22.372 1.00 85.06 253 PRO A C 1
ATOM 2081 O O . PRO A 1 253 ? -0.823 3.525 -22.369 1.00 85.06 253 PRO A O 1
ATOM 2084 N N . GLU A 1 254 ? -2.319 5.175 -22.682 1.00 88.38 254 GLU A N 1
ATOM 2085 C CA . GLU A 1 254 ? -1.315 6.203 -22.971 1.00 88.38 254 GLU A CA 1
ATOM 2086 C C . GLU A 1 254 ? -0.646 6.661 -21.672 1.00 88.38 254 GLU A C 1
ATOM 2088 O O . GLU A 1 254 ? 0.584 6.734 -21.605 1.00 88.38 254 GLU A O 1
ATOM 2093 N N . GLN A 1 255 ? -1.432 6.876 -20.615 1.00 89.06 255 GLN A N 1
ATOM 2094 C CA . GLN A 1 255 ? -0.919 7.145 -19.274 1.00 89.06 255 GLN A CA 1
ATOM 2095 C C . GLN A 1 255 ? -0.017 6.008 -18.776 1.00 89.06 255 GLN A C 1
ATOM 2097 O O . GLN A 1 255 ? 1.094 6.287 -18.323 1.00 89.06 255 GLN A O 1
ATOM 2102 N N . TRP A 1 256 ? -0.442 4.743 -18.902 1.00 89.38 256 TRP A N 1
ATOM 2103 C CA . TRP A 1 256 ? 0.380 3.580 -18.536 1.00 89.38 256 TRP A CA 1
ATOM 2104 C C . TRP A 1 256 ? 1.731 3.571 -19.266 1.00 89.38 256 TRP A C 1
ATOM 2106 O O . TRP A 1 256 ? 2.784 3.480 -18.634 1.00 89.38 256 TRP A O 1
ATOM 2116 N N . GLU A 1 257 ? 1.731 3.694 -20.595 1.00 90.75 257 GLU A N 1
ATOM 2117 C CA . GLU A 1 257 ? 2.964 3.609 -21.384 1.00 90.75 257 GLU A CA 1
ATOM 2118 C C . GLU A 1 257 ? 3.880 4.830 -21.158 1.00 90.75 257 GLU A C 1
ATOM 2120 O O . GLU A 1 257 ? 5.107 4.698 -21.176 1.00 90.75 257 GLU A O 1
ATOM 2125 N N . ASN A 1 258 ? 3.321 6.014 -20.890 1.00 92.56 258 ASN A N 1
ATOM 2126 C CA . ASN A 1 258 ? 4.094 7.196 -20.498 1.00 92.56 258 ASN A CA 1
ATOM 2127 C C . ASN A 1 258 ? 4.705 7.042 -19.095 1.00 92.56 258 ASN A C 1
ATOM 2129 O O . ASN A 1 258 ? 5.888 7.335 -18.912 1.00 92.56 258 ASN A O 1
ATOM 2133 N N . PHE A 1 259 ? 3.949 6.510 -18.132 1.00 92.94 259 PHE A N 1
ATOM 2134 C CA . PHE A 1 259 ? 4.436 6.198 -16.787 1.00 92.94 259 PHE A CA 1
ATOM 2135 C C . PHE A 1 259 ? 5.582 5.176 -16.822 1.00 92.94 259 PHE A C 1
ATOM 2137 O O . PHE A 1 259 ? 6.660 5.408 -16.272 1.00 92.94 259 PHE A O 1
ATOM 2144 N N . ARG A 1 260 ? 5.388 4.077 -17.559 1.00 92.81 260 ARG A N 1
ATOM 2145 C CA . ARG A 1 260 ? 6.376 3.012 -17.778 1.00 92.81 260 ARG A CA 1
ATOM 2146 C C . ARG A 1 260 ? 7.686 3.545 -18.371 1.00 92.81 260 ARG A C 1
ATOM 2148 O O . ARG A 1 260 ? 8.765 3.239 -17.863 1.00 92.81 260 ARG A O 1
ATOM 2155 N N . LYS A 1 261 ? 7.611 4.411 -19.391 1.00 93.12 261 LYS A N 1
ATOM 2156 C CA . LYS A 1 261 ? 8.784 5.128 -19.934 1.00 93.12 261 LYS A CA 1
ATOM 2157 C C . LYS A 1 261 ? 9.457 6.022 -18.890 1.00 93.12 261 LYS A C 1
ATOM 2159 O O . LYS A 1 261 ? 10.684 6.087 -18.867 1.00 93.12 261 LYS A O 1
ATOM 2164 N N . GLY A 1 262 ? 8.679 6.684 -18.032 1.00 93.62 262 GLY A N 1
ATOM 2165 C CA . GLY A 1 262 ? 9.181 7.485 -16.915 1.00 93.62 262 GLY A CA 1
ATOM 2166 C C . GLY A 1 262 ? 10.043 6.669 -15.949 1.00 93.62 262 GLY A C 1
ATOM 2167 O O . GLY A 1 262 ? 11.181 7.052 -15.682 1.00 93.62 262 GLY A O 1
ATOM 2168 N N . VAL A 1 263 ? 9.552 5.507 -15.502 1.00 93.06 263 VAL A N 1
ATOM 2169 C CA . VAL A 1 263 ? 10.304 4.590 -14.622 1.00 93.06 263 VAL A CA 1
ATOM 2170 C C . VAL A 1 263 ? 11.593 4.095 -15.293 1.00 93.06 263 VAL A C 1
ATOM 2172 O O . VAL A 1 263 ? 12.661 4.143 -14.682 1.00 93.06 263 VAL A O 1
ATOM 2175 N N . HIS A 1 264 ? 11.541 3.699 -16.569 1.00 92.25 264 HIS A N 1
ATOM 2176 C CA . HIS A 1 264 ? 12.741 3.269 -17.302 1.00 92.25 264 HIS A CA 1
ATOM 2177 C C . HIS A 1 264 ? 13.773 4.389 -17.513 1.00 92.25 264 HIS A C 1
ATOM 2179 O O . HIS A 1 264 ? 14.977 4.137 -17.443 1.00 92.25 264 HIS A O 1
ATOM 2185 N N . SER A 1 265 ? 13.321 5.624 -17.746 1.00 91.69 265 SER A N 1
ATOM 2186 C CA . SER A 1 265 ? 14.195 6.800 -17.832 1.00 91.69 265 SER A CA 1
ATOM 2187 C C . SER A 1 265 ? 14.860 7.096 -16.483 1.00 91.69 265 SER A C 1
ATOM 2189 O O . SER A 1 265 ? 16.060 7.358 -16.421 1.00 91.69 265 SER A O 1
ATOM 2191 N N . PHE A 1 266 ? 14.116 6.965 -15.380 1.00 90.56 266 PHE A N 1
ATOM 2192 C CA . PHE A 1 266 ? 14.649 7.115 -14.026 1.00 90.56 266 PHE A CA 1
ATOM 2193 C C . PHE A 1 266 ? 15.723 6.063 -13.710 1.00 90.56 266 PHE A C 1
ATOM 2195 O O . PHE A 1 266 ? 16.799 6.425 -13.235 1.00 90.56 266 PHE A O 1
ATOM 2202 N N . GLN A 1 267 ? 15.483 4.786 -14.042 1.00 87.56 267 GLN A N 1
ATOM 2203 C CA . GLN A 1 267 ? 16.488 3.716 -13.940 1.00 87.56 267 GLN A CA 1
ATOM 2204 C C . GLN A 1 267 ? 17.781 4.082 -14.686 1.00 87.56 267 GLN A C 1
ATOM 2206 O O . GLN A 1 267 ? 18.864 4.035 -14.107 1.00 87.56 267 GLN A O 1
ATOM 2211 N N . GLU A 1 268 ? 17.671 4.487 -15.954 1.00 87.12 268 GLU A N 1
ATOM 2212 C CA . GLU A 1 268 ? 18.831 4.808 -16.795 1.00 87.12 268 GLU A CA 1
ATOM 2213 C C . GLU A 1 268 ? 19.605 6.033 -16.281 1.00 87.12 268 GLU A C 1
ATOM 2215 O O . GLU A 1 268 ? 20.836 6.028 -16.261 1.00 87.12 268 GLU A O 1
ATOM 2220 N N . ASN A 1 269 ? 18.906 7.057 -15.783 1.00 86.69 269 ASN A N 1
ATOM 2221 C CA . ASN A 1 269 ? 19.541 8.216 -15.156 1.00 86.69 269 ASN A CA 1
ATOM 2222 C C . ASN A 1 269 ? 20.327 7.820 -13.893 1.00 86.69 269 ASN A C 1
ATOM 2224 O O . ASN A 1 269 ? 21.472 8.245 -13.742 1.00 86.69 269 ASN A O 1
ATOM 2228 N N . ARG A 1 270 ? 19.773 6.952 -13.032 1.00 83.19 270 ARG A N 1
ATOM 2229 C CA . ARG A 1 270 ? 20.472 6.443 -11.837 1.00 83.19 270 ARG A CA 1
ATOM 2230 C C . ARG A 1 270 ? 21.692 5.591 -12.183 1.00 83.19 270 ARG A C 1
ATOM 2232 O O . ARG A 1 270 ? 22.750 5.774 -11.584 1.00 83.19 270 ARG A O 1
ATOM 2239 N N . GLU A 1 271 ? 21.585 4.706 -13.173 1.00 80.88 271 GLU A N 1
ATOM 2240 C CA . GLU A 1 271 ? 22.730 3.940 -13.689 1.00 80.88 271 GLU A CA 1
ATOM 2241 C C . GLU A 1 271 ? 23.846 4.880 -14.183 1.00 80.88 271 GLU A C 1
ATOM 2243 O O . GLU A 1 271 ? 25.020 4.679 -13.867 1.00 80.88 271 GLU A O 1
ATOM 2248 N N . ASN A 1 272 ? 23.491 5.952 -14.898 1.00 79.62 272 ASN A N 1
ATOM 2249 C CA . ASN A 1 272 ? 24.442 6.950 -15.393 1.00 79.62 272 ASN A CA 1
ATOM 2250 C C . ASN A 1 272 ? 25.084 7.791 -14.271 1.00 79.62 272 ASN A C 1
ATOM 2252 O O . ASN A 1 272 ? 26.293 8.034 -14.319 1.00 79.62 272 ASN A O 1
ATOM 2256 N N . GLU A 1 273 ? 24.331 8.192 -13.240 1.00 77.56 273 GLU A N 1
ATOM 2257 C CA . GLU A 1 273 ? 24.860 8.862 -12.037 1.00 77.56 273 GLU A CA 1
ATOM 2258 C C . GLU A 1 273 ? 25.887 7.986 -11.304 1.00 77.56 273 GLU A C 1
ATOM 2260 O O . GLU A 1 273 ? 26.991 8.443 -10.984 1.00 77.56 273 GLU A O 1
ATOM 2265 N N . ILE A 1 274 ? 25.555 6.708 -11.084 1.00 75.62 274 ILE A N 1
ATOM 2266 C CA . ILE A 1 274 ? 26.436 5.733 -10.429 1.00 75.62 274 ILE A CA 1
ATOM 2267 C C . ILE A 1 274 ? 27.698 5.516 -11.267 1.00 75.62 274 ILE A C 1
ATOM 2269 O O . ILE A 1 274 ? 28.803 5.646 -10.742 1.00 75.62 274 ILE A O 1
ATOM 2273 N N . ASN A 1 275 ? 27.562 5.258 -12.571 1.00 72.25 275 ASN A N 1
ATOM 2274 C CA . ASN A 1 275 ? 28.701 5.046 -13.468 1.00 72.25 275 ASN A CA 1
ATOM 2275 C C . ASN A 1 275 ? 29.623 6.274 -13.527 1.00 72.25 275 ASN A C 1
ATOM 2277 O O . ASN A 1 275 ? 30.844 6.133 -13.473 1.00 72.25 275 ASN A O 1
ATOM 2281 N N . THR A 1 276 ? 29.062 7.485 -13.579 1.00 74.44 276 THR A N 1
ATOM 2282 C CA . THR A 1 276 ? 29.837 8.738 -13.558 1.00 74.44 276 THR A CA 1
ATOM 2283 C C . THR A 1 276 ? 30.590 8.900 -12.238 1.00 74.44 276 THR A C 1
ATOM 2285 O O . THR A 1 276 ? 31.780 9.214 -12.238 1.00 74.44 276 THR A O 1
ATOM 2288 N N . THR A 1 277 ? 29.927 8.613 -11.116 1.00 71.69 277 THR A N 1
ATOM 2289 C CA . THR A 1 277 ? 30.519 8.680 -9.773 1.00 71.69 277 THR A CA 1
ATOM 2290 C C . THR A 1 277 ? 31.650 7.662 -9.611 1.00 71.69 277 THR A C 1
ATOM 2292 O O . THR A 1 277 ? 32.745 8.022 -9.182 1.00 71.69 277 THR A O 1
ATOM 2295 N N . VAL A 1 278 ? 31.432 6.404 -10.007 1.00 72.88 278 VAL A N 1
ATOM 2296 C CA . VAL A 1 278 ? 32.446 5.337 -9.958 1.00 72.88 278 VAL A CA 1
ATOM 2297 C C . VAL A 1 278 ? 33.641 5.669 -10.853 1.00 72.88 278 VAL A C 1
ATOM 2299 O O . VAL A 1 278 ? 34.776 5.526 -10.407 1.00 72.88 278 VAL A O 1
ATOM 2302 N N . ASN A 1 279 ? 33.413 6.180 -12.067 1.00 69.31 279 ASN A N 1
ATOM 2303 C CA . ASN A 1 279 ? 34.491 6.619 -12.956 1.00 69.31 279 ASN A CA 1
ATOM 2304 C C . ASN A 1 279 ? 35.303 7.776 -12.351 1.00 69.31 279 ASN A C 1
ATOM 2306 O O . ASN A 1 279 ? 36.531 7.746 -12.406 1.00 69.31 279 ASN A O 1
ATOM 2310 N N . TYR A 1 280 ? 34.645 8.762 -11.732 1.00 74.50 280 TYR A N 1
ATOM 2311 C CA . TYR A 1 280 ? 35.325 9.868 -11.055 1.00 74.50 280 TYR A CA 1
ATOM 2312 C C . TYR A 1 280 ? 36.209 9.373 -9.899 1.00 74.50 280 TYR A C 1
ATOM 2314 O O . TYR A 1 280 ? 37.385 9.728 -9.829 1.00 74.50 280 TYR A O 1
ATOM 2322 N N . TRP A 1 281 ? 35.685 8.497 -9.034 1.00 71.75 281 TRP A N 1
ATOM 2323 C CA . TRP A 1 281 ? 36.461 7.904 -7.939 1.00 71.75 281 TRP A CA 1
ATOM 2324 C C . TRP A 1 281 ? 37.590 6.995 -8.431 1.00 71.75 281 TRP A C 1
ATOM 2326 O O . TRP A 1 281 ? 38.673 7.018 -7.854 1.00 71.75 281 TRP A O 1
ATOM 2336 N N . PHE A 1 282 ? 37.384 6.235 -9.509 1.00 72.06 282 PHE A N 1
ATOM 2337 C CA . PHE A 1 282 ? 38.432 5.411 -10.112 1.00 72.06 282 PHE A CA 1
ATOM 2338 C C . PHE A 1 282 ? 39.582 6.271 -10.654 1.00 72.06 282 PHE A C 1
ATOM 2340 O O . PHE A 1 282 ? 40.741 6.002 -10.349 1.00 72.06 282 PHE A O 1
ATOM 2347 N N . ILE A 1 283 ? 39.273 7.350 -11.383 1.00 72.56 283 ILE A N 1
ATOM 2348 C CA . ILE A 1 283 ? 40.274 8.321 -11.853 1.00 72.56 283 ILE A CA 1
ATOM 2349 C C . ILE A 1 283 ? 40.995 8.968 -10.662 1.00 72.56 283 ILE A C 1
ATOM 2351 O O . ILE A 1 283 ? 42.219 9.057 -10.670 1.00 72.56 283 ILE A O 1
ATOM 2355 N N . PHE A 1 284 ? 40.262 9.370 -9.619 1.00 72.25 284 PHE A N 1
ATOM 2356 C CA . PHE A 1 284 ? 40.836 9.979 -8.417 1.00 72.25 284 PHE A CA 1
ATOM 2357 C C . PHE A 1 284 ? 41.783 9.036 -7.655 1.00 72.25 284 PHE A C 1
ATOM 2359 O O . PHE A 1 284 ? 42.816 9.490 -7.166 1.00 72.25 284 PHE A O 1
ATOM 2366 N N . LEU A 1 285 ? 41.458 7.740 -7.577 1.00 66.62 285 LEU A N 1
ATOM 2367 C CA . LEU A 1 285 ? 42.292 6.710 -6.946 1.00 66.62 285 LEU A CA 1
ATOM 2368 C C . LEU A 1 285 ? 43.551 6.401 -7.766 1.00 66.62 285 LEU A C 1
ATOM 2370 O O . LEU A 1 285 ? 44.636 6.317 -7.202 1.00 66.62 285 LEU A O 1
ATOM 2374 N N . VAL A 1 286 ? 43.427 6.276 -9.091 1.00 70.88 286 VAL A N 1
ATOM 2375 C CA . VAL A 1 286 ? 44.565 6.017 -9.996 1.00 70.88 286 VAL A CA 1
ATOM 2376 C C . VAL A 1 286 ? 45.496 7.236 -10.120 1.00 70.88 286 VAL A C 1
ATOM 2378 O O . VAL A 1 286 ? 46.654 7.089 -10.496 1.00 70.88 286 VAL A O 1
ATOM 2381 N N . ALA A 1 287 ? 45.019 8.436 -9.774 1.00 71.56 287 ALA A N 1
ATOM 2382 C CA . ALA A 1 287 ? 45.810 9.665 -9.747 1.00 71.56 287 ALA A CA 1
ATOM 2383 C C . ALA A 1 287 ? 46.559 9.926 -8.419 1.00 71.56 287 ALA A C 1
ATOM 2385 O O . ALA A 1 287 ? 47.244 10.946 -8.319 1.00 71.56 287 ALA A O 1
ATOM 2386 N N . GLN A 1 288 ? 46.445 9.057 -7.403 1.00 59.47 288 GLN A N 1
ATOM 2387 C CA . GLN A 1 288 ? 47.224 9.192 -6.162 1.00 59.47 288 GLN A CA 1
ATOM 2388 C C . GLN A 1 288 ? 48.661 8.655 -6.334 1.00 59.47 288 GLN A C 1
ATOM 2390 O O . GLN A 1 288 ? 48.849 7.632 -6.994 1.00 59.47 288 GLN A O 1
ATOM 2395 N N . PRO A 1 289 ? 49.683 9.294 -5.730 1.00 56.91 289 PRO A N 1
ATOM 2396 C CA . PRO A 1 289 ? 51.041 8.750 -5.685 1.00 56.91 289 PRO A CA 1
ATOM 2397 C C . PRO A 1 289 ? 51.132 7.504 -4.781 1.00 56.91 289 PRO A C 1
ATOM 2399 O O . PRO A 1 289 ? 50.388 7.372 -3.809 1.00 56.91 289 PRO A O 1
ATOM 2402 N N . GLU A 1 290 ? 52.077 6.605 -5.081 1.00 53.81 290 GLU A N 1
ATOM 2403 C CA . GLU A 1 290 ? 52.170 5.254 -4.485 1.00 53.81 290 GLU A CA 1
ATOM 2404 C C . GLU A 1 290 ? 52.344 5.216 -2.951 1.00 53.81 290 GLU A C 1
ATOM 2406 O O . GLU A 1 290 ? 52.016 4.207 -2.331 1.00 53.81 290 GLU A O 1
ATOM 2411 N N . GLU A 1 291 ? 52.792 6.300 -2.307 1.00 49.78 291 GLU A N 1
ATOM 2412 C CA . GLU A 1 291 ? 53.027 6.347 -0.851 1.00 49.78 291 GLU A CA 1
ATOM 2413 C C . GLU A 1 291 ? 51.747 6.425 0.014 1.00 49.78 291 GLU A C 1
ATOM 2415 O O . GLU A 1 291 ? 51.843 6.369 1.236 1.00 49.78 291 GLU A O 1
ATOM 2420 N N . VAL A 1 292 ? 50.546 6.521 -0.577 1.00 52.31 292 VAL A N 1
ATOM 2421 C CA . VAL A 1 292 ? 49.260 6.616 0.165 1.00 52.31 292 VAL A CA 1
ATOM 2422 C C . VAL A 1 292 ? 48.463 5.292 0.149 1.00 52.31 292 VAL A C 1
ATOM 2424 O O . VAL A 1 292 ? 47.315 5.226 0.589 1.00 52.31 292 VAL A O 1
ATOM 2427 N N . PHE A 1 293 ? 49.035 4.206 -0.381 1.00 47.66 293 PHE A N 1
ATOM 2428 C CA . PHE A 1 293 ? 48.246 3.026 -0.762 1.00 47.66 293 PHE A CA 1
ATOM 2429 C C . PHE A 1 293 ? 47.731 2.159 0.408 1.00 47.66 293 PHE A C 1
ATOM 2431 O O . PHE A 1 293 ? 46.710 1.488 0.241 1.00 47.66 293 PHE A O 1
ATOM 2438 N N . GLU A 1 294 ? 48.374 2.179 1.585 1.00 47.38 294 GLU A N 1
ATOM 2439 C CA . GLU A 1 294 ? 47.920 1.393 2.751 1.00 47.38 294 GLU A CA 1
ATOM 2440 C C . GLU A 1 294 ? 46.705 2.029 3.462 1.00 47.38 294 GLU A C 1
ATOM 2442 O O . GLU A 1 294 ? 45.725 1.329 3.719 1.00 47.38 294 GLU A O 1
ATOM 2447 N N . ASP A 1 295 ? 46.678 3.354 3.663 1.00 47.94 295 ASP A N 1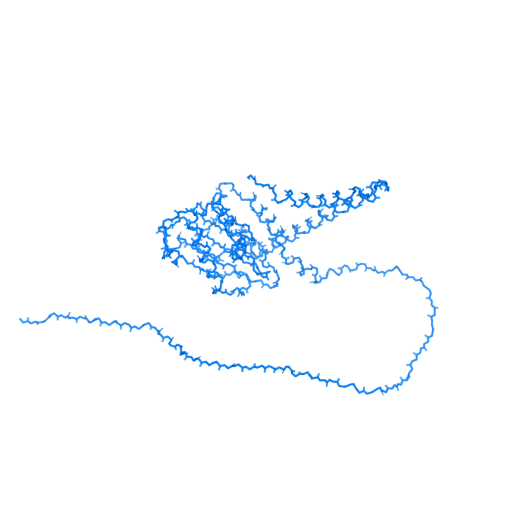
ATOM 2448 C CA . ASP A 1 295 ? 45.532 4.053 4.282 1.00 47.94 295 ASP A CA 1
ATOM 2449 C C . ASP A 1 295 ? 44.296 4.127 3.353 1.00 47.94 295 ASP A C 1
ATOM 2451 O O . ASP A 1 295 ? 43.145 4.194 3.804 1.00 47.94 295 ASP A O 1
ATOM 2455 N N . CYS A 1 296 ? 44.491 4.088 2.028 1.00 48.38 296 CYS A N 1
ATOM 2456 C CA . CYS A 1 296 ? 43.384 4.198 1.073 1.00 48.38 296 CYS A CA 1
ATOM 2457 C C . CYS A 1 296 ? 42.446 2.977 1.042 1.00 48.38 296 CYS A C 1
ATOM 2459 O O . CYS A 1 296 ? 41.259 3.152 0.745 1.00 48.38 296 CYS A O 1
ATOM 2461 N N . GLN A 1 297 ? 42.907 1.757 1.353 1.00 47.34 297 GLN A N 1
ATOM 2462 C CA . GLN A 1 297 ? 42.018 0.582 1.362 1.00 47.34 297 GLN A CA 1
ATOM 2463 C C . GLN A 1 297 ? 40.953 0.669 2.462 1.00 47.34 297 GLN A C 1
ATOM 2465 O O . GLN A 1 297 ? 39.778 0.374 2.210 1.00 47.34 297 GLN A O 1
ATOM 2470 N N . GLU A 1 298 ? 41.331 1.130 3.655 1.00 44.78 298 GLU A N 1
ATOM 2471 C CA . GLU A 1 298 ? 40.386 1.338 4.751 1.00 44.78 298 GLU A CA 1
ATOM 2472 C C . GLU A 1 298 ? 39.439 2.511 4.433 1.00 44.78 298 GLU A C 1
ATOM 2474 O O . GLU A 1 298 ? 38.222 2.386 4.600 1.00 44.78 298 GLU A O 1
ATOM 2479 N N . PHE A 1 299 ? 39.951 3.598 3.838 1.00 45.88 299 PHE A N 1
ATOM 2480 C CA . PHE A 1 299 ? 39.153 4.775 3.471 1.00 45.88 299 PHE A CA 1
ATOM 2481 C C . PHE A 1 299 ? 38.112 4.520 2.365 1.00 45.88 299 PHE A C 1
ATOM 2483 O O . PHE A 1 299 ? 36.983 5.010 2.460 1.00 45.88 299 PHE A O 1
ATOM 2490 N N . VAL A 1 300 ? 38.438 3.739 1.326 1.00 52.75 300 VAL A N 1
ATOM 2491 C CA . VAL A 1 300 ? 37.474 3.364 0.269 1.00 52.75 300 VAL A CA 1
ATOM 2492 C C . VAL A 1 300 ? 36.388 2.449 0.834 1.00 52.75 300 VAL A C 1
ATOM 2494 O O . VAL A 1 300 ? 35.201 2.677 0.585 1.00 52.75 300 VAL A O 1
ATOM 2497 N N . CYS A 1 301 ? 36.761 1.464 1.659 1.00 46.09 301 CYS A N 1
ATOM 2498 C CA . CYS A 1 301 ? 35.799 0.586 2.324 1.00 46.09 301 CYS A CA 1
ATOM 2499 C C . CYS A 1 301 ? 34.874 1.376 3.271 1.00 46.09 301 CYS A C 1
ATOM 2501 O O . CYS A 1 301 ? 33.653 1.184 3.261 1.00 46.09 301 CYS A O 1
ATOM 2503 N N . HIS A 1 302 ? 35.429 2.333 4.023 1.00 44.41 302 HIS A N 1
ATOM 2504 C CA . HIS A 1 302 ? 34.665 3.244 4.874 1.00 44.41 302 HIS A CA 1
ATOM 2505 C C . HIS A 1 302 ? 33.785 4.211 4.086 1.00 44.41 302 HIS A C 1
ATOM 2507 O O . HIS A 1 302 ? 32.661 4.450 4.512 1.00 44.41 302 HIS A O 1
ATOM 2513 N N . THR A 1 303 ? 34.221 4.730 2.937 1.00 46.22 303 THR A N 1
ATOM 2514 C CA . THR A 1 303 ? 33.438 5.696 2.148 1.00 46.22 303 THR A CA 1
ATOM 2515 C C . THR A 1 303 ? 32.277 5.017 1.422 1.00 46.22 303 THR A C 1
ATOM 2517 O O . THR A 1 303 ? 31.157 5.523 1.469 1.00 46.22 303 THR A O 1
ATOM 2520 N N . VAL A 1 304 ? 32.478 3.822 0.854 1.00 48.84 304 VAL A N 1
ATOM 2521 C CA . VAL A 1 304 ? 31.379 3.017 0.290 1.00 48.84 304 VAL A CA 1
ATOM 2522 C C . VAL A 1 304 ? 30.370 2.628 1.381 1.00 48.84 304 VAL A C 1
ATOM 2524 O O . VAL A 1 304 ? 29.161 2.713 1.159 1.00 48.84 304 VAL A O 1
ATOM 2527 N N . HIS A 1 305 ? 30.827 2.284 2.592 1.00 43.31 305 HIS A N 1
ATOM 2528 C CA . HIS A 1 305 ? 29.924 2.090 3.732 1.00 43.31 305 HIS A CA 1
ATOM 2529 C C . HIS A 1 305 ? 29.264 3.388 4.220 1.00 43.31 305 HIS A C 1
ATOM 2531 O O . HIS A 1 305 ? 28.110 3.349 4.636 1.00 43.31 305 HIS A O 1
ATOM 2537 N N . ALA A 1 306 ? 29.957 4.526 4.194 1.00 40.88 306 ALA A N 1
ATOM 2538 C CA . ALA A 1 306 ? 29.443 5.803 4.680 1.00 40.88 306 ALA A CA 1
ATOM 2539 C C . ALA A 1 306 ? 28.377 6.375 3.744 1.00 40.88 306 ALA A C 1
ATOM 2541 O O . ALA A 1 306 ? 27.368 6.863 4.240 1.00 40.88 306 ALA A O 1
ATOM 2542 N N . VAL A 1 307 ? 28.540 6.249 2.422 1.00 44.53 307 VAL A N 1
ATOM 2543 C CA . VAL A 1 307 ? 27.498 6.584 1.436 1.00 44.53 307 VAL A CA 1
ATOM 2544 C C . VAL A 1 307 ? 26.260 5.711 1.671 1.00 44.53 307 VAL A C 1
ATOM 2546 O O . VAL A 1 307 ? 25.172 6.249 1.875 1.00 44.53 307 VAL A O 1
ATOM 2549 N N . LYS A 1 308 ? 26.436 4.386 1.811 1.00 43.69 308 LYS A N 1
ATOM 2550 C CA . LYS A 1 308 ? 25.340 3.461 2.159 1.00 43.69 308 LYS A CA 1
ATOM 2551 C C . LYS A 1 308 ? 24.674 3.768 3.510 1.00 43.69 308 LYS A C 1
ATOM 2553 O O . LYS A 1 308 ? 23.470 3.593 3.643 1.00 43.69 308 LYS A O 1
ATOM 2558 N N . ARG A 1 309 ? 25.413 4.257 4.517 1.00 38.59 309 ARG A N 1
ATOM 2559 C CA . ARG A 1 309 ? 24.841 4.669 5.817 1.00 38.59 309 ARG A CA 1
ATOM 2560 C C . ARG A 1 309 ? 24.167 6.043 5.784 1.00 38.59 309 ARG A C 1
ATOM 2562 O O . ARG A 1 309 ? 23.187 6.222 6.495 1.00 38.59 309 ARG A O 1
ATOM 2569 N N . LYS A 1 310 ? 24.655 6.999 4.984 1.00 37.31 310 LYS A N 1
ATOM 2570 C CA . LYS A 1 310 ? 24.040 8.335 4.850 1.00 37.31 310 LYS A CA 1
ATOM 2571 C C . LYS A 1 310 ? 22.688 8.266 4.142 1.00 37.31 310 LYS A C 1
ATOM 2573 O O . LYS A 1 310 ? 21.782 8.990 4.527 1.00 37.31 310 LYS A O 1
ATOM 2578 N N . MET A 1 311 ? 22.543 7.360 3.175 1.00 42.00 311 MET A N 1
ATOM 2579 C CA . MET A 1 311 ? 21.257 7.066 2.529 1.00 42.00 311 MET A CA 1
ATOM 2580 C C . MET A 1 311 ? 20.291 6.294 3.447 1.00 42.00 311 MET A C 1
ATOM 2582 O O . MET A 1 311 ? 19.085 6.442 3.320 1.00 42.00 311 MET A O 1
ATOM 2586 N N . ALA A 1 312 ? 20.799 5.535 4.426 1.00 37.44 312 ALA A N 1
ATOM 2587 C CA . ALA A 1 312 ? 19.976 4.788 5.385 1.00 37.44 312 ALA A CA 1
ATOM 2588 C C . ALA A 1 312 ? 19.557 5.583 6.643 1.00 37.44 312 ALA A C 1
ATOM 2590 O O . ALA A 1 312 ? 18.844 5.047 7.492 1.00 37.44 312 ALA A O 1
ATOM 2591 N N . ILE A 1 313 ? 20.021 6.830 6.818 1.00 43.97 313 ILE A N 1
ATOM 2592 C CA . ILE A 1 313 ? 19.683 7.671 7.977 1.00 43.97 313 ILE A CA 1
ATOM 2593 C C . ILE A 1 313 ? 19.448 9.118 7.527 1.00 43.97 313 ILE A C 1
ATOM 2595 O O . ILE A 1 313 ? 20.362 9.941 7.531 1.00 43.97 313 ILE A O 1
ATOM 2599 N N . SER A 1 314 ? 18.196 9.448 7.207 1.00 26.88 314 SER A N 1
ATOM 2600 C CA . SER A 1 314 ? 17.669 10.822 7.266 1.00 26.88 314 SER A CA 1
ATOM 2601 C C . SER A 1 314 ? 16.164 10.822 7.572 1.00 26.88 314 SER A C 1
ATOM 2603 O O . SER A 1 314 ? 15.350 10.911 6.659 1.00 26.88 314 SER A O 1
ATOM 2605 N N . PRO A 1 315 ? 15.769 10.703 8.854 1.00 36.78 315 PRO A N 1
ATOM 2606 C CA . PRO A 1 315 ? 14.410 10.986 9.287 1.00 36.78 315 PRO A CA 1
ATOM 2607 C C . PRO A 1 315 ? 14.257 12.467 9.668 1.00 36.78 315 PRO A C 1
ATOM 2609 O O . PRO A 1 315 ? 14.836 12.914 10.660 1.00 36.78 315 PRO A O 1
ATOM 2612 N N . THR A 1 316 ? 13.411 13.185 8.930 1.00 35.25 316 THR A N 1
ATOM 2613 C CA . THR A 1 316 ? 12.690 14.390 9.381 1.00 35.25 316 THR A CA 1
ATOM 2614 C C . THR A 1 316 ? 11.287 14.360 8.800 1.00 35.25 316 THR A C 1
ATOM 2616 O O . THR A 1 316 ? 11.208 14.336 7.552 1.00 35.25 316 THR A O 1
#

Solvent-accessible surface area (backbone atoms only — not comparable to full-atom values): 19862 Å² total; per-residue (Å²): 137,88,80,87,84,82,82,81,92,77,82,85,87,74,92,77,83,83,76,82,89,77,89,76,90,77,90,82,86,87,83,85,87,82,88,81,86,82,89,83,84,89,85,87,81,87,86,86,84,84,90,82,91,79,81,90,82,95,82,84,80,79,86,73,82,73,79,47,79,65,60,54,58,53,67,42,41,59,49,68,70,58,48,52,57,49,52,55,50,62,59,67,75,46,57,75,80,60,47,60,39,47,45,72,52,64,44,58,46,57,46,36,39,74,71,53,85,39,35,71,59,41,51,55,55,48,53,73,66,41,64,55,70,17,49,36,36,42,36,38,38,59,57,99,88,44,40,30,31,38,36,44,32,23,59,52,38,62,93,36,63,90,48,83,73,8,34,37,32,41,41,45,51,36,75,74,72,74,63,61,69,70,50,49,55,53,49,53,52,50,50,53,52,49,42,59,68,66,70,51,86,76,48,72,72,55,63,66,65,43,47,79,44,70,65,87,63,80,70,65,92,76,60,36,36,45,54,52,39,52,49,52,52,48,36,66,72,68,49,89,72,82,58,88,66,68,74,76,61,71,76,48,70,65,59,51,54,52,50,52,50,50,54,54,50,51,52,54,51,51,53,50,52,51,53,52,50,52,51,52,52,49,53,57,59,73,69,54,67,80,92,51,59,77,66,45,58,58,50,52,57,48,46,60,49,45,55,58,47,55,75,72,58,82,92,130

Nearest PDB structures (foldseek):
  5lnb-assembly1_B  TM=6.669E-01  e=1.200E-10  Saccharomyces cerevisiae S288C
  7r2e-assembly1_A  TM=7.509E-01  e=3.569E-09  Homo sapiens
  3eay-assembly1_A  TM=7.264E-01  e=1.617E-09  Homo sapiens
  2bkq-assembly4_D  TM=6.940E-01  e=1.374E-05  Homo sapiens
  2bkq-assembly3_C  TM=7.173E-01  e=4.504E-05  Homo sapiens

Radius of gyration: 30.24 Å; Cα contacts (8 Å, |Δi|>4): 264; chains: 1; bounding box: 118×65×71 Å